Protein AF-A0A5N5WQZ4-F1 (afdb_monomer)

Structure (mmCIF, N/CA/C/O backbone):
data_AF-A0A5N5WQZ4-F1
#
_entry.id   AF-A0A5N5WQZ4-F1
#
loop_
_atom_site.group_PDB
_atom_site.id
_atom_site.type_symbol
_atom_site.label_atom_id
_atom_site.label_alt_id
_atom_site.label_comp_id
_atom_site.label_asym_id
_atom_site.label_entity_id
_atom_site.label_seq_id
_atom_site.pdbx_PDB_ins_code
_atom_site.Cartn_x
_atom_site.Cartn_y
_atom_site.Cartn_z
_atom_site.occupancy
_atom_site.B_iso_or_equiv
_atom_site.auth_seq_id
_atom_site.auth_comp_id
_atom_site.auth_asym_id
_atom_site.auth_atom_id
_atom_site.pdbx_PDB_model_num
ATOM 1 N N . MET A 1 1 ? -6.490 49.125 -24.756 1.00 34.66 1 MET A N 1
ATOM 2 C CA . MET A 1 1 ? -6.581 47.662 -24.951 1.00 34.66 1 MET A CA 1
ATOM 3 C C . MET A 1 1 ? -5.373 47.235 -25.763 1.00 34.66 1 MET A C 1
ATOM 5 O O . MET A 1 1 ? -5.289 47.593 -26.927 1.00 34.66 1 MET A O 1
ATOM 9 N N . VAL A 1 2 ? -4.387 46.604 -25.126 1.00 34.47 2 VAL A N 1
ATOM 10 C CA . VAL A 1 2 ? -3.122 46.224 -25.774 1.00 34.47 2 VAL A CA 1
ATOM 11 C C . VAL A 1 2 ? -3.276 44.799 -26.305 1.00 34.47 2 VAL A C 1
ATOM 13 O O . VAL A 1 2 ? -3.513 43.889 -25.516 1.00 34.47 2 VAL A O 1
ATOM 16 N N . ASN A 1 3 ? -3.173 44.615 -27.625 1.00 35.94 3 ASN A N 1
ATOM 17 C CA . ASN A 1 3 ? -3.039 43.295 -28.245 1.00 35.94 3 ASN A CA 1
ATOM 18 C C . ASN A 1 3 ? -1.685 42.711 -27.826 1.00 35.94 3 ASN A C 1
ATOM 20 O O . ASN A 1 3 ? -0.651 43.178 -28.299 1.00 35.94 3 ASN A O 1
ATOM 24 N N . ARG A 1 4 ? -1.688 41.727 -26.924 1.00 45.72 4 ARG A N 1
ATOM 25 C CA . ARG A 1 4 ? -0.522 40.874 -26.668 1.00 45.72 4 ARG A CA 1
ATOM 26 C C . ARG A 1 4 ? -0.585 39.668 -27.613 1.00 45.72 4 ARG A C 1
ATOM 28 O O . ARG A 1 4 ? -1.666 39.248 -28.028 1.00 45.72 4 ARG A O 1
ATOM 35 N N . GLU A 1 5 ? 0.576 39.270 -28.116 1.00 47.66 5 GLU A N 1
ATOM 36 C CA . GLU A 1 5 ? 0.710 38.381 -29.268 1.00 47.66 5 GLU A CA 1
ATOM 37 C C . GLU A 1 5 ? 0.462 36.909 -28.906 1.00 47.66 5 GLU A C 1
ATOM 39 O O . GLU A 1 5 ? 1.172 36.325 -28.088 1.00 47.66 5 GLU A O 1
ATOM 44 N N . ARG A 1 6 ? -0.496 36.286 -29.610 1.00 53.28 6 ARG A N 1
ATOM 45 C CA . ARG A 1 6 ? -0.831 34.857 -29.493 1.00 53.28 6 ARG A CA 1
ATOM 46 C C . ARG A 1 6 ? 0.400 33.973 -29.711 1.00 53.28 6 ARG A C 1
ATOM 48 O O . ARG A 1 6 ? 1.069 34.095 -30.737 1.00 53.28 6 ARG A O 1
ATOM 55 N N . SER A 1 7 ? 0.597 32.975 -28.848 1.00 61.34 7 SER A N 1
ATOM 56 C CA . SER A 1 7 ? 1.588 31.917 -29.089 1.00 61.34 7 SER A CA 1
ATOM 57 C C . SER A 1 7 ? 1.312 31.172 -30.412 1.00 61.34 7 SER A C 1
ATOM 59 O O . SER A 1 7 ? 0.155 30.922 -30.779 1.00 61.34 7 SER A O 1
ATOM 61 N N . GLY A 1 8 ? 2.373 30.805 -31.145 1.00 63.41 8 GLY A N 1
ATOM 62 C CA . GLY A 1 8 ? 2.278 30.227 -32.497 1.00 63.41 8 GLY A CA 1
ATOM 63 C C . GLY A 1 8 ? 1.373 28.990 -32.587 1.00 63.41 8 GLY A C 1
ATOM 64 O O . GLY A 1 8 ? 0.527 28.905 -33.476 1.00 63.41 8 GLY A O 1
ATOM 65 N N . GLY A 1 9 ? 1.451 28.090 -31.600 1.00 67.44 9 GLY A N 1
ATOM 66 C CA . GLY A 1 9 ? 0.620 26.882 -31.558 1.00 67.44 9 GLY A CA 1
ATOM 67 C C . GLY A 1 9 ? -0.853 27.136 -31.208 1.00 67.44 9 GLY A C 1
ATOM 68 O O . GLY A 1 9 ? -1.734 26.424 -31.693 1.00 67.44 9 GLY A O 1
ATOM 69 N N . CYS A 1 10 ? -1.165 28.146 -30.386 1.00 71.31 10 CYS A N 1
ATOM 70 C CA . CYS A 1 10 ? -2.549 28.546 -30.103 1.00 71.31 10 CYS A CA 1
ATOM 71 C C . CYS A 1 10 ? -3.159 29.265 -31.356 1.00 71.31 10 CYS A C 1
ATOM 73 O O . CYS A 1 10 ? -4.346 29.092 -31.656 1.00 71.31 10 CYS A O 1
ATOM 75 N N . LYS A 1 11 ? -2.341 29.973 -32.164 1.00 70.44 11 LYS A N 1
ATOM 76 C CA . LYS A 1 11 ? -2.733 30.628 -33.436 1.00 70.44 11 LYS A CA 1
ATOM 77 C C . LYS A 1 11 ? -3.075 29.637 -34.554 1.00 70.44 11 LYS A C 1
ATOM 79 O O . LYS A 1 11 ? -4.116 29.790 -35.190 1.00 70.44 11 LYS A O 1
ATOM 84 N N . GLU A 1 12 ? -2.241 28.624 -34.770 1.00 70.25 12 GLU A N 1
ATOM 85 C CA . GLU A 1 12 ? -2.439 27.612 -35.821 1.00 70.25 12 GLU A CA 1
ATOM 86 C C . GLU A 1 12 ? -3.719 26.793 -35.598 1.00 70.25 12 GLU A C 1
ATOM 88 O O . GLU A 1 12 ? -4.491 26.543 -36.521 1.00 70.25 12 GLU A O 1
ATOM 93 N N . ARG A 1 13 ? -4.018 26.489 -34.332 1.00 68.75 13 ARG A N 1
ATOM 94 C CA . ARG A 1 13 ? -5.210 25.732 -33.922 1.00 68.75 13 ARG A CA 1
ATOM 95 C C . ARG A 1 13 ? -6.471 26.588 -33.762 1.00 68.75 13 ARG A C 1
ATOM 97 O O . ARG A 1 13 ? -7.518 26.054 -33.413 1.00 68.75 13 ARG A O 1
ATOM 104 N N . ARG A 1 14 ? -6.386 27.907 -33.996 1.00 74.56 14 ARG A N 1
ATOM 105 C CA . ARG A 1 14 ? -7.488 28.883 -33.847 1.00 74.56 14 ARG A CA 1
ATOM 106 C C . ARG A 1 14 ? -8.212 28.805 -32.491 1.00 74.56 14 ARG A C 1
ATOM 108 O O . ARG A 1 14 ? -9.421 29.007 -32.417 1.00 74.56 14 ARG A O 1
ATOM 115 N N . VAL A 1 15 ? -7.477 28.539 -31.412 1.00 70.94 15 VAL A N 1
ATOM 116 C CA . VAL A 1 15 ? -8.016 28.471 -30.043 1.00 70.94 15 VAL A CA 1
ATOM 117 C C . VAL A 1 15 ? -7.630 29.710 -29.233 1.00 70.94 15 VAL A C 1
ATOM 119 O O . VAL A 1 15 ? -6.603 30.338 -29.490 1.00 70.94 15 VAL A O 1
ATOM 122 N N . ILE A 1 16 ? -8.462 30.071 -28.251 1.00 71.31 16 ILE A N 1
ATOM 123 C CA . ILE A 1 16 ? -8.190 31.184 -27.327 1.00 71.31 16 ILE A CA 1
ATOM 124 C C . ILE A 1 16 ? -6.938 30.852 -26.499 1.00 71.31 16 ILE A C 1
ATOM 126 O O . ILE A 1 16 ? -6.837 29.752 -25.952 1.00 71.31 16 ILE A O 1
ATOM 130 N N . CYS A 1 17 ? -5.995 31.796 -26.455 1.00 71.00 17 CYS A N 1
ATOM 131 C CA . CYS A 1 17 ? -4.722 31.702 -25.743 1.00 71.00 17 CYS A CA 1
ATOM 132 C C . CYS A 1 17 ? -4.855 32.394 -24.380 1.00 71.00 17 CYS A C 1
ATOM 134 O O . CYS A 1 17 ? -5.389 33.497 -24.307 1.00 71.00 17 CYS A O 1
ATOM 136 N N . ASP A 1 18 ? -4.380 31.743 -23.326 1.00 70.38 18 ASP A N 1
ATOM 137 C CA . ASP A 1 18 ? -4.468 32.154 -21.917 1.00 70.38 18 ASP A CA 1
ATOM 138 C C . ASP A 1 18 ? -3.201 32.875 -21.401 1.00 70.38 18 ASP A C 1
ATOM 140 O O . ASP A 1 18 ? -3.085 33.137 -20.212 1.00 70.38 18 ASP A O 1
ATOM 144 N N . GLU A 1 19 ? -2.281 33.223 -22.314 1.00 67.56 19 GLU A N 1
ATOM 145 C CA . GLU A 1 19 ? -1.067 34.054 -22.156 1.00 67.56 19 GLU A CA 1
ATOM 146 C C . GLU A 1 19 ? -0.618 34.378 -20.718 1.00 67.56 19 GLU A C 1
ATOM 148 O O 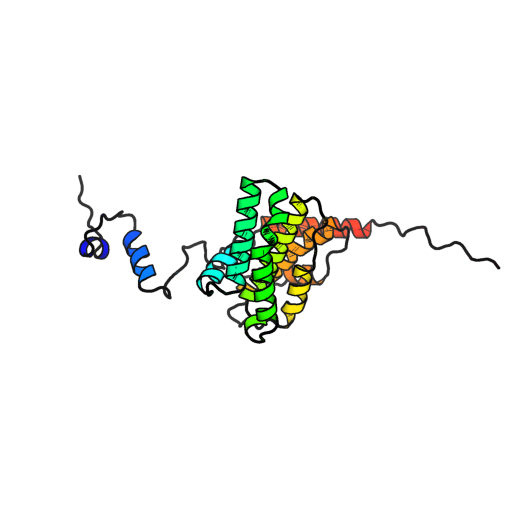. GLU A 1 19 ? -0.866 35.471 -20.202 1.00 67.56 19 GLU A O 1
ATOM 153 N N . ALA A 1 20 ? 0.155 33.471 -20.111 1.00 56.06 20 ALA A N 1
ATOM 154 C CA . ALA A 1 20 ? 0.855 33.765 -18.858 1.00 56.06 20 ALA A CA 1
ATOM 155 C C . ALA A 1 20 ? 2.354 33.403 -18.826 1.00 56.06 20 ALA A C 1
ATOM 157 O O . ALA A 1 20 ? 3.048 33.888 -17.935 1.00 56.06 20 ALA A O 1
ATOM 158 N N . ARG A 1 21 ? 2.901 32.606 -19.757 1.00 53.41 21 ARG A N 1
ATOM 159 C CA . ARG A 1 21 ? 4.307 32.127 -19.753 1.00 53.41 21 ARG A CA 1
ATOM 160 C C . ARG A 1 21 ? 4.775 31.774 -21.178 1.00 53.41 21 ARG A C 1
ATOM 162 O O . ARG A 1 21 ? 3.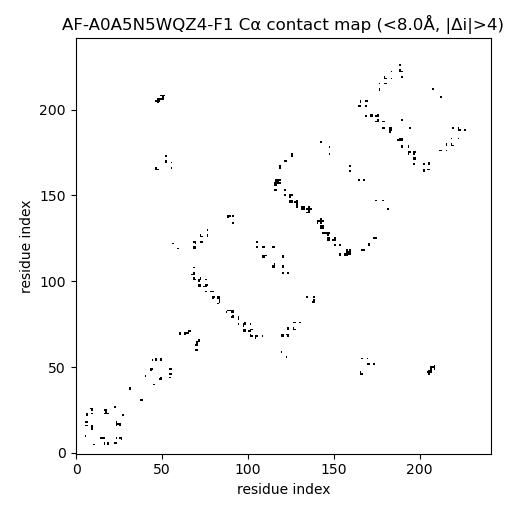927 31.755 -22.069 1.00 53.41 21 ARG A O 1
ATOM 169 N N . PRO A 1 22 ? 6.078 31.498 -21.431 1.00 58.84 22 PRO A N 1
ATOM 170 C CA . PRO A 1 22 ? 6.600 31.161 -22.769 1.00 58.84 22 PRO A CA 1
ATOM 171 C C . PRO A 1 22 ? 5.840 30.056 -23.533 1.00 58.84 22 PRO A C 1
ATOM 173 O O . PRO A 1 22 ? 5.968 29.99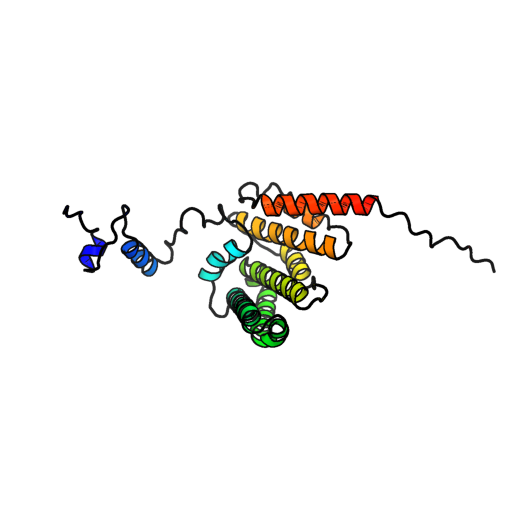5 -24.751 1.00 58.84 22 PRO A O 1
ATOM 176 N N . ASN A 1 23 ? 5.007 29.246 -22.863 1.00 61.19 23 ASN A N 1
ATOM 177 C CA . ASN A 1 23 ? 4.023 28.341 -23.467 1.00 61.19 23 ASN A CA 1
ATOM 178 C C . ASN A 1 23 ? 2.623 28.550 -22.830 1.00 61.19 23 ASN A C 1
ATOM 180 O O . ASN A 1 23 ? 2.540 28.705 -21.614 1.00 61.19 23 ASN A O 1
ATOM 184 N N . CYS A 1 24 ? 1.535 28.555 -23.632 1.00 75.62 24 CYS A N 1
ATOM 185 C CA . CYS A 1 24 ? 0.137 28.515 -23.136 1.00 75.62 24 CYS A CA 1
ATOM 186 C C . CYS A 1 24 ? -0.162 27.125 -22.528 1.00 75.62 24 CYS A C 1
ATOM 188 O O . CYS A 1 24 ? 0.259 26.124 -23.117 1.00 75.62 24 CYS A O 1
ATOM 190 N N . ASP A 1 25 ? -0.947 27.033 -21.443 1.00 68.00 25 ASP A N 1
ATOM 191 C CA . ASP A 1 25 ? -1.334 25.749 -20.805 1.00 68.00 25 ASP A CA 1
ATOM 192 C C . ASP A 1 25 ? -1.975 24.805 -21.838 1.00 68.00 25 ASP A C 1
ATOM 194 O O . ASP A 1 25 ? -1.760 23.592 -21.880 1.00 68.00 25 ASP A O 1
ATOM 198 N N . ARG A 1 26 ? -2.721 25.389 -22.779 1.00 70.00 26 ARG A N 1
ATOM 199 C CA . ARG A 1 26 ? -3.365 24.678 -23.890 1.00 70.00 26 ARG A CA 1
ATOM 200 C C . ARG A 1 26 ? -2.393 24.190 -24.978 1.00 70.00 26 ARG A C 1
ATOM 202 O O . ARG A 1 26 ? -2.732 23.293 -25.758 1.00 70.00 26 ARG A O 1
ATOM 209 N N . CYS A 1 27 ? -1.212 24.789 -25.111 1.00 71.75 27 CYS A N 1
ATOM 210 C CA . CYS A 1 27 ? -0.124 24.249 -25.936 1.00 71.75 27 CYS A CA 1
ATOM 211 C C . CYS A 1 27 ? 0.578 23.102 -25.213 1.00 71.75 27 CYS A C 1
ATOM 213 O O . CYS A 1 27 ? 0.802 22.066 -25.832 1.00 71.75 27 CYS A O 1
ATOM 215 N N . GLU A 1 28 ? 0.829 23.239 -23.916 1.00 66.88 28 GLU A N 1
ATOM 216 C CA . GLU A 1 28 ? 1.491 22.216 -23.103 1.00 66.88 28 GLU A CA 1
ATOM 217 C C . GLU A 1 28 ? 0.661 20.923 -23.011 1.00 66.88 28 GLU A C 1
ATOM 219 O O . GLU A 1 28 ? 1.156 19.827 -23.286 1.00 66.88 28 GLU A O 1
ATOM 224 N N . LEU A 1 29 ? -0.650 21.046 -22.780 1.00 65.50 29 LEU A N 1
ATOM 225 C CA . LEU A 1 29 ? -1.592 19.918 -22.767 1.00 65.50 29 LEU A CA 1
ATOM 226 C C . LEU A 1 29 ? -1.719 19.193 -24.115 1.00 65.50 29 LEU A C 1
ATOM 228 O O . LEU A 1 29 ? -2.083 18.021 -24.174 1.00 65.50 29 LEU A O 1
ATOM 232 N N . HIS A 1 30 ? -1.471 19.886 -25.223 1.00 68.44 30 HIS A N 1
ATOM 233 C CA . HIS A 1 30 ? -1.519 19.273 -26.549 1.00 68.44 30 HIS A CA 1
ATOM 234 C C . HIS A 1 30 ? -0.207 18.575 -26.894 1.00 68.44 30 HIS A C 1
ATOM 236 O O . HIS A 1 30 ? -0.221 17.493 -27.475 1.00 68.44 30 HIS A O 1
ATOM 242 N N . TRP A 1 31 ? 0.917 19.167 -26.495 1.00 57.62 31 TRP A N 1
ATOM 243 C CA . TRP A 1 31 ? 2.239 18.582 -26.684 1.00 57.62 31 TRP A CA 1
ATOM 244 C C . TRP A 1 31 ? 2.394 17.280 -25.882 1.00 57.62 31 TRP A C 1
ATOM 246 O O . TRP A 1 31 ? 2.838 16.270 -26.421 1.00 57.62 31 TRP A O 1
ATOM 256 N N . THR A 1 32 ? 1.889 17.256 -24.645 1.00 56.75 32 THR A N 1
ATOM 257 C CA . THR A 1 32 ? 1.845 16.058 -23.783 1.00 56.75 32 THR A CA 1
ATOM 258 C C . THR A 1 32 ? 0.962 14.929 -24.328 1.00 56.75 32 THR A C 1
ATOM 260 O O . THR A 1 32 ? 1.259 13.762 -24.088 1.00 56.75 32 THR A O 1
ATOM 263 N N . ARG A 1 33 ? -0.084 15.231 -25.115 1.00 58.72 33 ARG A N 1
ATOM 264 C CA . ARG A 1 33 ? -0.888 14.200 -25.805 1.00 58.72 33 ARG A CA 1
ATOM 265 C C . ARG A 1 33 ? -0.174 13.569 -26.997 1.00 58.72 33 ARG A C 1
ATOM 267 O O . ARG A 1 33 ? -0.422 12.405 -27.290 1.00 58.72 33 ARG A O 1
ATOM 274 N N . LEU A 1 34 ? 0.660 14.335 -27.698 1.00 51.81 34 LEU A N 1
ATOM 275 C CA . LEU A 1 34 ? 1.377 13.859 -28.884 1.00 51.81 34 LEU A CA 1
ATOM 276 C C . LEU A 1 34 ? 2.701 13.165 -28.530 1.00 51.81 34 LEU A C 1
ATOM 278 O O . LEU A 1 34 ? 3.146 12.300 -29.280 1.00 51.81 34 LEU A O 1
ATOM 282 N N . HIS A 1 35 ? 3.293 13.493 -27.378 1.00 46.16 35 HIS A N 1
ATOM 283 C CA . HIS A 1 35 ? 4.562 12.930 -26.913 1.00 46.16 35 HIS A CA 1
ATOM 284 C C . HIS A 1 35 ? 4.491 12.518 -25.426 1.00 46.16 35 HIS A C 1
ATOM 286 O O . HIS A 1 35 ? 4.999 13.228 -24.556 1.00 46.16 35 HIS A O 1
ATOM 292 N N . PRO A 1 36 ? 3.880 11.359 -25.104 1.00 47.09 36 PRO A N 1
ATOM 293 C CA . PRO A 1 36 ? 3.707 10.907 -23.718 1.00 47.09 36 PRO A CA 1
ATOM 294 C C . PRO A 1 36 ? 5.033 10.604 -22.999 1.00 47.09 36 PRO A C 1
ATOM 296 O O . PRO A 1 36 ? 5.117 10.732 -21.782 1.00 47.09 36 PRO A O 1
ATOM 299 N N . SER A 1 37 ? 6.098 10.278 -23.739 1.00 42.75 37 SER A N 1
ATOM 300 C CA . SER A 1 37 ? 7.451 10.054 -23.205 1.00 42.75 37 SER A CA 1
ATOM 301 C C . SER A 1 37 ? 8.194 11.338 -22.805 1.00 42.75 37 SER A C 1
ATOM 303 O O . SER A 1 37 ? 9.306 11.262 -22.295 1.00 42.75 37 SER A O 1
ATOM 305 N N . SER A 1 38 ? 7.611 12.513 -23.055 1.00 47.31 38 SER A N 1
ATOM 306 C CA . SER A 1 38 ? 8.189 13.827 -22.735 1.00 47.31 38 SER A CA 1
ATOM 307 C C . SER A 1 38 ? 7.519 14.499 -21.537 1.00 47.31 38 SER A C 1
ATOM 309 O O . SER A 1 38 ? 7.727 15.687 -21.297 1.00 47.31 38 SER A O 1
ATOM 311 N N . PHE A 1 39 ? 6.667 13.767 -20.817 1.00 44.16 39 PHE A N 1
ATOM 312 C CA . PHE A 1 39 ? 5.942 14.279 -19.665 1.00 44.16 39 PHE A CA 1
ATOM 313 C C . PHE A 1 39 ? 6.908 14.542 -18.503 1.00 44.16 39 PHE A C 1
ATOM 315 O O . PHE A 1 39 ? 7.227 13.652 -17.716 1.00 44.16 39 PHE A O 1
ATOM 322 N N . GLN A 1 40 ? 7.383 15.781 -18.399 1.00 46.22 40 GLN A N 1
ATOM 323 C CA . GLN A 1 40 ? 8.045 16.269 -17.199 1.00 46.22 40 GLN A CA 1
ATOM 324 C C . GLN A 1 40 ? 6.947 16.590 -16.178 1.00 46.22 40 GLN A C 1
ATOM 326 O O . GLN A 1 40 ? 6.089 17.437 -16.431 1.00 46.22 40 GLN A O 1
ATOM 331 N N . LEU A 1 41 ? 6.937 15.889 -15.041 1.00 46.84 41 LEU A N 1
ATOM 332 C CA . LEU A 1 41 ? 6.049 16.235 -13.930 1.00 46.84 41 LEU A CA 1
ATOM 333 C C . LEU A 1 41 ? 6.273 17.714 -13.558 1.00 46.84 41 LEU A C 1
ATOM 335 O O . LEU A 1 41 ? 7.421 18.168 -13.585 1.00 46.84 41 LEU A O 1
ATOM 339 N N . PRO A 1 42 ? 5.214 18.476 -13.219 1.00 42.53 42 PRO A N 1
ATOM 340 C CA . PRO A 1 42 ? 5.363 19.864 -12.800 1.00 42.53 42 PRO A CA 1
ATOM 341 C C . PRO A 1 42 ? 6.415 19.986 -11.683 1.00 42.53 42 PRO A C 1
ATOM 343 O O . PRO A 1 42 ? 6.464 19.098 -10.824 1.00 42.53 42 PRO A O 1
ATOM 346 N N . PRO A 1 43 ? 7.221 21.065 -11.642 1.00 41.44 43 PRO A N 1
ATOM 347 C CA . PRO A 1 43 ? 8.182 21.284 -10.563 1.00 41.44 43 PRO A CA 1
ATOM 348 C C . PRO A 1 43 ? 7.488 21.153 -9.197 1.00 41.44 43 PRO A C 1
ATOM 350 O O . PRO A 1 43 ? 6.479 21.820 -8.955 1.00 41.44 43 PRO A O 1
ATOM 353 N N . GLY A 1 44 ? 7.989 20.270 -8.327 1.00 41.41 44 GLY A N 1
ATOM 354 C CA . GLY A 1 44 ? 7.359 19.939 -7.040 1.00 41.41 44 GLY A CA 1
ATOM 355 C C . GLY A 1 44 ? 6.448 18.700 -7.038 1.00 41.41 44 GLY A C 1
ATOM 356 O O . GLY A 1 44 ? 5.773 18.451 -6.040 1.00 41.41 44 GLY A O 1
ATOM 357 N N . ARG A 1 45 ? 6.396 17.933 -8.136 1.00 44.88 45 ARG A N 1
ATOM 358 C CA . ARG A 1 45 ? 5.808 16.577 -8.199 1.00 44.88 45 ARG A CA 1
ATOM 359 C C . ARG A 1 45 ? 6.783 15.518 -8.723 1.00 44.88 45 ARG A C 1
ATOM 361 O O . ARG A 1 45 ? 6.355 14.431 -9.101 1.00 44.88 45 ARG A O 1
ATOM 368 N N . ASP A 1 46 ? 8.069 15.834 -8.783 1.00 50.62 46 ASP A N 1
ATOM 369 C CA . ASP A 1 46 ? 9.120 14.839 -8.976 1.00 50.62 46 ASP A CA 1
ATOM 370 C C . ASP A 1 46 ? 9.207 13.903 -7.754 1.00 50.62 46 ASP A C 1
ATOM 372 O O . ASP A 1 46 ? 8.716 14.202 -6.662 1.00 50.62 46 ASP A O 1
ATOM 376 N N . LEU A 1 47 ? 9.828 12.731 -7.936 1.00 47.75 47 LEU A N 1
ATOM 377 C CA . LEU A 1 47 ? 10.103 11.806 -6.824 1.00 47.75 47 LEU A CA 1
ATOM 378 C C . LEU A 1 47 ? 10.950 12.481 -5.726 1.00 47.75 47 LEU A C 1
ATOM 380 O O . LEU A 1 47 ? 10.839 12.117 -4.552 1.00 47.75 47 LEU A O 1
ATOM 384 N N . ASP A 1 48 ? 11.722 13.496 -6.126 1.00 44.62 48 ASP A N 1
ATOM 385 C CA . ASP A 1 48 ? 12.542 14.377 -5.296 1.00 44.62 48 ASP A CA 1
ATOM 386 C C . ASP A 1 48 ? 11.758 15.554 -4.679 1.00 44.62 48 ASP A C 1
ATOM 388 O O . ASP A 1 48 ? 12.350 16.444 -4.072 1.00 44.62 48 ASP A O 1
ATOM 392 N N . SER A 1 49 ? 10.422 15.554 -4.724 1.00 44.47 49 SER A N 1
ATOM 393 C CA . SER A 1 49 ? 9.572 16.451 -3.920 1.00 44.47 49 SER A CA 1
ATOM 394 C C . SER A 1 49 ? 8.404 15.717 -3.253 1.00 44.47 49 SER A C 1
ATOM 396 O O . SER A 1 49 ? 7.476 16.341 -2.733 1.00 44.47 49 SER A O 1
ATOM 398 N N . SER A 1 50 ? 8.456 14.378 -3.218 1.00 50.50 50 SER A N 1
ATOM 399 C CA . SER A 1 50 ? 7.333 13.587 -2.729 1.00 50.50 50 SER A CA 1
ATOM 400 C C . SER A 1 50 ? 7.068 13.837 -1.231 1.00 50.50 50 SER A C 1
ATOM 402 O O . SER A 1 50 ? 7.955 13.657 -0.393 1.00 50.50 50 SER A O 1
ATOM 404 N N . ARG A 1 51 ? 5.840 14.206 -0.862 1.00 53.03 51 ARG A N 1
ATOM 405 C CA . ARG A 1 51 ? 5.397 14.478 0.519 1.00 53.03 51 ARG A CA 1
ATOM 406 C C . ARG A 1 51 ? 4.806 13.252 1.222 1.00 53.03 51 ARG A C 1
ATOM 408 O O . ARG A 1 51 ? 4.353 13.368 2.364 1.00 53.03 51 ARG A O 1
ATOM 415 N N . GLY A 1 52 ? 4.816 12.076 0.588 1.00 58.44 52 GLY A N 1
ATOM 416 C CA . GLY A 1 52 ? 4.366 10.825 1.201 1.00 58.44 52 GLY A CA 1
ATOM 417 C C . GLY A 1 52 ? 4.130 9.672 0.220 1.00 58.44 52 GLY A C 1
ATOM 418 O O . GLY A 1 52 ? 4.270 9.810 -0.992 1.00 58.44 52 GLY A O 1
ATOM 419 N N . PHE A 1 53 ? 3.720 8.522 0.763 1.00 66.38 53 PHE A N 1
ATOM 420 C CA . PHE A 1 53 ? 3.508 7.258 0.040 1.00 66.38 53 PHE A CA 1
ATOM 421 C C . PHE A 1 53 ? 2.667 7.375 -1.240 1.00 66.38 53 PHE A C 1
ATOM 423 O O . PHE A 1 53 ? 3.035 6.823 -2.274 1.00 66.38 53 PHE A O 1
ATOM 430 N N . PHE A 1 54 ? 1.562 8.123 -1.189 1.00 69.88 54 PHE A N 1
ATOM 431 C CA . PHE A 1 54 ? 0.613 8.228 -2.301 1.00 69.88 54 PHE A CA 1
ATOM 432 C C . PHE A 1 54 ? 1.141 9.028 -3.492 1.00 69.88 54 PHE A C 1
ATOM 434 O O . PHE A 1 54 ? 0.649 8.856 -4.605 1.00 69.88 54 PHE A O 1
ATOM 441 N N . GLU A 1 55 ? 2.159 9.863 -3.296 1.00 68.19 55 GLU A N 1
ATOM 442 C CA . GLU A 1 55 ? 2.729 10.655 -4.387 1.00 68.19 55 GLU A CA 1
ATOM 443 C C . GLU A 1 55 ? 3.555 9.795 -5.349 1.00 68.19 55 GLU A C 1
ATOM 445 O O . GLU A 1 55 ? 3.644 10.115 -6.529 1.00 68.19 55 GLU A O 1
ATOM 450 N N . ASN A 1 56 ? 4.031 8.632 -4.888 1.00 68.19 56 ASN A N 1
ATOM 451 C CA . ASN A 1 56 ? 4.676 7.624 -5.729 1.00 68.19 56 ASN A CA 1
ATOM 452 C C . ASN A 1 56 ? 3.680 6.791 -6.555 1.00 68.19 56 ASN A C 1
ATOM 454 O O . ASN A 1 56 ? 4.081 6.136 -7.517 1.00 68.19 56 ASN A O 1
ATOM 458 N N . LEU A 1 57 ? 2.386 6.792 -6.206 1.00 77.62 57 LEU A N 1
ATOM 459 C CA . LEU A 1 57 ? 1.392 5.984 -6.917 1.00 77.62 57 LEU A CA 1
ATOM 460 C C . LEU A 1 57 ? 1.040 6.576 -8.274 1.00 77.62 57 LEU A C 1
ATOM 462 O O . LEU A 1 57 ? 0.940 5.831 -9.239 1.00 77.62 57 LEU A O 1
ATOM 466 N N . ALA A 1 58 ? 0.857 7.894 -8.359 1.00 77.56 58 ALA A N 1
ATOM 467 C CA . ALA A 1 58 ? 0.481 8.558 -9.604 1.00 77.56 58 ALA A CA 1
ATOM 468 C C . ALA A 1 58 ? 1.474 8.295 -10.756 1.00 77.56 58 ALA A C 1
ATOM 470 O O . ALA A 1 58 ? 1.027 7.805 -11.793 1.00 77.56 58 ALA A O 1
ATOM 471 N N . PRO A 1 59 ? 2.794 8.534 -10.608 1.00 74.12 59 PRO A N 1
ATOM 472 C CA . PRO A 1 59 ? 3.745 8.242 -11.678 1.00 74.12 59 PRO A CA 1
ATOM 473 C C . PRO A 1 59 ? 3.831 6.743 -11.978 1.00 74.12 59 PRO A C 1
ATOM 475 O O . PRO A 1 59 ? 3.893 6.365 -13.143 1.00 74.12 59 PRO A O 1
ATOM 478 N N . ALA A 1 60 ? 3.764 5.883 -10.954 1.00 79.50 60 ALA A N 1
ATOM 479 C CA . ALA A 1 60 ? 3.777 4.440 -11.160 1.00 79.50 60 ALA A CA 1
ATOM 480 C C . ALA A 1 60 ? 2.546 3.961 -11.942 1.00 79.50 60 ALA A C 1
ATOM 482 O O . ALA A 1 60 ? 2.689 3.119 -12.813 1.00 79.50 60 ALA A O 1
ATOM 483 N N . LEU A 1 61 ? 1.355 4.504 -11.672 1.00 83.75 61 LEU A N 1
ATOM 484 C CA . LEU A 1 61 ? 0.103 4.138 -12.342 1.00 83.75 61 LEU A CA 1
ATOM 485 C C . LEU A 1 61 ? 0.078 4.512 -13.826 1.00 83.75 61 LEU A C 1
ATOM 487 O O . LEU A 1 61 ? -0.530 3.781 -14.602 1.00 83.75 61 LEU A O 1
ATOM 491 N N . LEU A 1 62 ? 0.711 5.623 -14.215 1.00 83.06 62 LEU A N 1
ATOM 492 C CA . LEU A 1 62 ? 0.720 6.092 -15.608 1.00 83.06 62 LEU A CA 1
ATOM 493 C C . LEU A 1 62 ? 1.403 5.105 -16.564 1.00 83.06 62 LEU A C 1
ATOM 495 O O . LEU A 1 62 ? 1.037 5.047 -17.734 1.00 83.06 62 LEU A O 1
ATOM 499 N N . ASP A 1 63 ? 2.349 4.313 -16.060 1.00 82.12 63 ASP A N 1
ATOM 500 C CA . ASP A 1 63 ? 3.080 3.302 -16.833 1.00 82.12 63 ASP A CA 1
ATOM 501 C C . ASP A 1 63 ? 2.429 1.904 -16.765 1.00 82.12 63 ASP A C 1
ATOM 503 O O . ASP A 1 63 ? 2.938 0.927 -17.313 1.00 82.12 63 ASP A O 1
ATOM 507 N N . GLN A 1 64 ? 1.297 1.761 -16.068 1.00 87.31 64 GLN A N 1
ATOM 508 C CA . GLN A 1 64 ? 0.655 0.462 -15.872 1.00 87.31 64 GLN A CA 1
ATOM 509 C C . GLN A 1 64 ? -0.522 0.224 -16.811 1.00 87.31 64 GLN A C 1
ATOM 511 O O . GLN A 1 64 ? -1.344 1.094 -17.095 1.00 87.31 64 GLN A O 1
ATOM 516 N N . ARG A 1 65 ? -0.659 -1.038 -17.223 1.00 89.44 65 ARG A N 1
ATOM 517 C CA . ARG A 1 65 ? -1.848 -1.528 -17.926 1.00 89.44 65 ARG A CA 1
ATOM 518 C C . ARG A 1 65 ? -3.064 -1.523 -17.001 1.00 89.44 65 ARG A C 1
ATOM 520 O O . ARG A 1 65 ? -2.940 -1.776 -15.804 1.00 89.44 65 ARG A O 1
ATOM 527 N N . HIS A 1 66 ? -4.253 -1.359 -17.579 1.00 88.12 66 HIS A N 1
ATOM 528 C CA . HIS A 1 66 ? -5.518 -1.355 -16.834 1.00 88.12 66 HIS A CA 1
ATOM 529 C C . HIS A 1 66 ? -5.794 -2.645 -16.042 1.00 88.12 66 HIS A C 1
ATOM 531 O O . HIS A 1 66 ? -6.458 -2.604 -15.011 1.00 88.12 66 HIS A O 1
ATOM 537 N N . ASP A 1 67 ? -5.274 -3.782 -16.508 1.00 89.88 67 ASP A N 1
ATOM 538 C CA . ASP A 1 67 ? -5.388 -5.104 -15.880 1.00 89.88 67 ASP A CA 1
ATOM 539 C C . ASP A 1 67 ? -4.220 -5.433 -14.929 1.00 89.88 67 ASP A C 1
ATOM 541 O O . ASP A 1 67 ? -4.091 -6.565 -14.445 1.00 89.88 67 ASP A O 1
ATOM 545 N N . SER A 1 68 ? -3.345 -4.461 -14.660 1.00 92.56 68 SER A N 1
ATOM 546 C CA . SER A 1 68 ? -2.236 -4.624 -13.724 1.00 92.56 68 SER A CA 1
ATOM 547 C C . SER A 1 68 ? -2.734 -4.750 -12.282 1.00 92.56 68 SER A C 1
ATOM 549 O O . SER A 1 68 ? -3.794 -4.245 -11.905 1.00 92.56 68 SER A O 1
ATOM 551 N N . ALA A 1 69 ? -1.926 -5.390 -11.432 1.00 94.38 69 ALA A N 1
ATOM 552 C CA . ALA A 1 69 ? -2.218 -5.468 -10.002 1.00 94.38 69 ALA A CA 1
ATOM 553 C C . ALA A 1 69 ? -2.344 -4.069 -9.367 1.00 94.38 69 ALA A C 1
ATOM 555 O O . ALA A 1 69 ? -3.209 -3.863 -8.515 1.00 94.38 69 ALA A O 1
ATOM 556 N N . LEU A 1 70 ? -1.506 -3.114 -9.799 1.00 93.00 70 LEU A N 1
ATOM 557 C CA . LEU A 1 70 ? -1.473 -1.754 -9.255 1.00 93.00 70 LEU A CA 1
ATOM 558 C C . LEU A 1 70 ? -2.731 -0.967 -9.607 1.00 93.00 70 LEU A C 1
ATOM 560 O O . LEU A 1 70 ? -3.330 -0.353 -8.727 1.00 93.00 70 LEU A O 1
ATOM 564 N N . THR A 1 71 ? -3.176 -1.027 -10.860 1.00 94.19 71 THR A N 1
ATOM 565 C CA . THR A 1 71 ? -4.416 -0.359 -11.261 1.00 94.19 71 THR A CA 1
ATOM 566 C C . THR A 1 71 ? -5.611 -0.943 -10.513 1.00 94.19 71 THR A C 1
ATOM 568 O O . THR A 1 71 ? -6.379 -0.193 -9.916 1.00 94.19 71 THR A O 1
ATOM 571 N N . LEU A 1 72 ? -5.725 -2.275 -10.456 1.00 95.25 72 LEU A N 1
ATOM 572 C CA . LEU A 1 72 ? -6.849 -2.941 -9.793 1.00 95.25 72 LEU A CA 1
ATOM 573 C C . LEU A 1 72 ? -6.928 -2.622 -8.296 1.00 95.25 72 LEU A C 1
ATOM 575 O O . LEU A 1 72 ? -8.021 -2.374 -7.787 1.00 95.25 72 LEU A O 1
ATOM 579 N N . VAL A 1 73 ? -5.797 -2.616 -7.578 1.00 94.19 73 VAL A N 1
ATOM 580 C CA . VAL A 1 73 ? -5.819 -2.316 -6.139 1.00 94.19 73 VAL A CA 1
ATOM 581 C C . VAL A 1 73 ? -6.160 -0.854 -5.876 1.00 94.19 73 VAL A C 1
ATOM 583 O O . VAL A 1 73 ? -6.937 -0.575 -4.969 1.00 94.19 73 VAL A O 1
ATOM 586 N N . VAL A 1 74 ? -5.631 0.078 -6.674 1.00 93.00 74 VAL A N 1
ATOM 587 C CA . VAL A 1 74 ? -5.923 1.503 -6.498 1.00 93.00 74 VAL A CA 1
ATOM 588 C C . VAL A 1 74 ? -7.400 1.763 -6.768 1.00 93.00 74 VAL A C 1
ATOM 590 O O . VAL A 1 74 ? -8.047 2.386 -5.933 1.00 93.00 74 VAL A O 1
ATOM 593 N N . SER A 1 75 ? -7.963 1.202 -7.843 1.00 92.44 75 SER A N 1
ATOM 594 C CA . SER A 1 75 ? -9.403 1.279 -8.117 1.00 92.44 75 SER A CA 1
ATOM 595 C C . SER A 1 75 ? -10.236 0.707 -6.969 1.00 92.44 75 SER A C 1
ATOM 597 O O . SER A 1 75 ? -11.128 1.388 -6.473 1.00 92.44 75 SER A O 1
ATOM 599 N N . ALA A 1 76 ? -9.909 -0.493 -6.477 1.00 92.06 76 ALA A N 1
ATOM 600 C CA . ALA A 1 76 ? -10.648 -1.128 -5.385 1.00 92.06 76 ALA A CA 1
ATOM 601 C C . ALA A 1 76 ? -10.598 -0.322 -4.074 1.00 92.06 76 ALA A C 1
ATOM 603 O O . ALA A 1 76 ? -11.591 -0.230 -3.345 1.00 92.06 76 ALA A O 1
ATOM 604 N N . VAL A 1 77 ? -9.446 0.274 -3.759 1.00 90.38 77 VAL A N 1
ATOM 605 C CA . VAL A 1 77 ? -9.299 1.129 -2.578 1.00 90.38 77 VAL A CA 1
ATOM 606 C C . VAL A 1 77 ? -10.053 2.441 -2.772 1.00 90.38 77 VAL A C 1
ATOM 608 O O . VAL A 1 77 ? -10.796 2.831 -1.878 1.00 90.38 77 VAL A O 1
ATOM 611 N N . SER A 1 78 ? -9.952 3.092 -3.930 1.00 89.94 78 SER A N 1
ATOM 612 C CA . SER A 1 78 ? -10.727 4.302 -4.236 1.00 89.94 78 SER A CA 1
ATOM 613 C C . SER A 1 78 ? -12.236 4.062 -4.153 1.00 89.94 78 SER A C 1
ATOM 615 O O . SER A 1 78 ? -12.946 4.866 -3.553 1.00 89.94 78 SER A O 1
ATOM 617 N N . GLU A 1 79 ? -12.719 2.933 -4.674 1.00 89.12 79 GLU A N 1
ATOM 618 C CA . GLU A 1 79 ? -14.107 2.485 -4.523 1.00 89.12 79 GLU A CA 1
ATOM 619 C C . GLU A 1 79 ? -14.492 2.334 -3.044 1.00 89.12 79 GLU A C 1
ATOM 621 O O . GLU A 1 79 ? -15.543 2.833 -2.639 1.00 89.12 79 GLU A O 1
ATOM 626 N N . SER A 1 80 ? -13.612 1.727 -2.235 1.00 87.19 80 SER A N 1
ATOM 627 C CA . SER A 1 80 ? -13.773 1.592 -0.776 1.00 87.19 80 SER A CA 1
ATOM 628 C C . SER A 1 80 ? -13.943 2.935 -0.080 1.00 87.19 80 SER A C 1
ATOM 630 O O . SER A 1 80 ? -14.850 3.113 0.730 1.00 87.19 80 SER A O 1
ATOM 632 N N . PHE A 1 81 ? -13.094 3.907 -0.404 1.00 86.62 81 PHE A N 1
ATOM 633 C CA . PHE A 1 81 ? -13.196 5.251 0.159 1.00 86.62 81 PHE A CA 1
ATOM 634 C C . PHE A 1 81 ? -14.474 5.968 -0.251 1.00 86.62 81 PHE A C 1
ATOM 636 O O . PHE A 1 81 ? -15.105 6.613 0.585 1.00 86.62 81 PHE A O 1
ATOM 643 N N . LEU A 1 82 ? -14.859 5.852 -1.522 1.00 87.94 82 LEU A N 1
ATOM 644 C CA . LEU A 1 82 ? -16.080 6.468 -2.016 1.00 87.94 82 LEU A CA 1
ATOM 645 C C . LEU A 1 82 ? -17.307 5.901 -1.295 1.00 87.94 82 LEU A C 1
ATOM 647 O O . LEU A 1 82 ? -18.153 6.667 -0.838 1.00 87.94 82 LEU A O 1
ATOM 651 N N . ALA A 1 83 ? -17.375 4.581 -1.122 1.00 86.12 83 ALA A N 1
ATOM 652 C CA . ALA A 1 83 ? -18.475 3.960 -0.397 1.00 86.12 83 ALA A CA 1
ATOM 653 C C . ALA A 1 83 ? -18.432 4.273 1.102 1.00 86.12 83 ALA A C 1
ATOM 655 O O . ALA A 1 83 ? -19.479 4.444 1.719 1.00 86.12 83 ALA A O 1
ATOM 656 N N . LEU A 1 84 ? -17.252 4.385 1.721 1.00 84.62 84 LEU A N 1
ATOM 657 C CA . LEU A 1 84 ? -17.147 4.845 3.111 1.00 84.62 84 LEU A CA 1
ATOM 658 C C . LEU A 1 84 ? -17.725 6.253 3.264 1.00 84.62 84 LEU A C 1
ATOM 660 O O . LEU A 1 84 ? -18.430 6.519 4.234 1.00 84.62 84 LEU A O 1
ATOM 664 N N . TRP A 1 85 ? -17.431 7.140 2.314 1.00 84.75 85 TRP A N 1
ATOM 665 C CA . TRP A 1 85 ? -17.948 8.503 2.318 1.00 84.75 85 TRP A CA 1
ATOM 666 C C . TRP A 1 85 ? -19.471 8.551 2.142 1.00 84.75 85 TRP A C 1
ATOM 668 O O . TRP A 1 85 ? -20.138 9.341 2.803 1.00 84.75 85 TRP A O 1
ATOM 678 N N . GLN A 1 86 ? -20.027 7.710 1.266 1.00 87.81 86 GLN A N 1
ATOM 679 C CA . GLN A 1 86 ? -21.458 7.714 0.940 1.00 87.81 86 GLN A CA 1
ATOM 680 C C . GLN A 1 86 ? -22.323 6.944 1.949 1.00 87.81 86 GLN A C 1
ATOM 682 O O . GLN A 1 86 ? -23.413 7.389 2.294 1.00 87.81 86 GLN A O 1
ATOM 687 N N . GLU A 1 87 ? -21.849 5.792 2.422 1.00 85.56 87 GLU A N 1
ATOM 688 C CA . GLU A 1 87 ? -22.646 4.803 3.166 1.00 85.56 87 GLU A CA 1
ATOM 689 C C . GLU A 1 87 ? -22.127 4.566 4.599 1.00 85.56 87 GLU A C 1
ATOM 691 O O . GLU A 1 87 ? -22.740 3.843 5.390 1.00 85.56 87 GLU A O 1
ATOM 696 N N . GLY A 1 88 ? -20.993 5.171 4.964 1.00 81.31 88 GLY A N 1
ATOM 697 C CA . GLY A 1 88 ? -20.375 5.038 6.282 1.00 81.31 88 GLY A CA 1
ATOM 698 C C . GLY A 1 88 ? -19.605 3.727 6.483 1.00 81.31 88 GLY A C 1
ATOM 699 O O . GLY A 1 88 ? -19.422 2.922 5.578 1.00 81.31 88 GLY A O 1
ATOM 700 N N . ALA A 1 89 ? -19.127 3.484 7.707 1.00 77.00 89 ALA A N 1
ATOM 701 C CA . ALA A 1 89 ? -18.149 2.425 8.010 1.00 77.00 89 ALA A CA 1
ATOM 702 C C . ALA A 1 89 ? -18.577 0.983 7.660 1.00 77.00 89 ALA A C 1
ATOM 704 O O . ALA A 1 89 ? -17.727 0.096 7.574 1.00 77.00 89 ALA A O 1
ATOM 705 N N . ARG A 1 90 ? -19.876 0.725 7.459 1.00 72.75 90 ARG A N 1
ATOM 706 C CA . ARG A 1 90 ? -20.392 -0.607 7.103 1.00 72.75 90 ARG A CA 1
ATOM 707 C C . ARG A 1 90 ? -20.049 -1.007 5.664 1.00 72.75 90 ARG A C 1
ATOM 709 O O . ARG A 1 90 ? -19.866 -2.194 5.404 1.00 72.75 90 ARG A O 1
ATOM 716 N N . SER A 1 91 ? -19.893 -0.047 4.753 1.00 74.25 91 SER A N 1
ATOM 717 C CA . SER A 1 91 ? -19.601 -0.317 3.337 1.00 74.25 91 SER A CA 1
ATOM 718 C C . SER A 1 91 ? -18.201 -0.890 3.106 1.00 74.25 91 SER A C 1
ATOM 720 O O . SER A 1 91 ? -18.005 -1.716 2.213 1.00 74.25 91 SER A O 1
ATOM 722 N N . MET A 1 92 ? -17.253 -0.586 4.001 1.00 69.56 92 MET A N 1
ATOM 723 C CA . MET A 1 92 ? -15.899 -1.157 4.002 1.00 69.56 92 MET A CA 1
ATOM 724 C C . MET A 1 92 ? -15.883 -2.691 4.095 1.00 69.56 92 MET A C 1
ATOM 726 O O . MET A 1 92 ? -14.912 -3.327 3.690 1.00 69.56 92 MET A O 1
ATOM 730 N N . GLN A 1 93 ? -16.949 -3.317 4.608 1.00 65.56 93 GLN A N 1
ATOM 731 C CA . GLN A 1 93 ? -17.071 -4.778 4.646 1.00 65.56 93 GLN A CA 1
ATOM 732 C C . GLN A 1 93 ? -17.662 -5.377 3.361 1.00 65.56 93 GLN A C 1
ATOM 734 O O . GLN A 1 93 ? -17.452 -6.568 3.112 1.00 65.56 93 GLN A O 1
ATOM 739 N N . VAL A 1 94 ? -18.386 -4.579 2.569 1.00 60.12 94 VAL A N 1
ATOM 740 C CA . VAL A 1 94 ? -19.205 -5.015 1.424 1.00 60.12 94 VAL A CA 1
ATOM 741 C C . VAL A 1 94 ? -18.401 -5.031 0.118 1.00 60.12 94 VAL A C 1
ATOM 743 O O . VAL A 1 94 ? -18.603 -5.909 -0.720 1.00 60.12 94 VAL A O 1
ATOM 746 N N . GLN A 1 95 ? -17.403 -4.158 -0.036 1.00 64.31 95 GLN A N 1
ATOM 747 C CA . GLN A 1 95 ? -16.632 -3.983 -1.283 1.00 64.31 95 GLN A CA 1
ATOM 748 C C . GLN A 1 95 ? -15.536 -5.031 -1.549 1.00 64.31 95 GLN A C 1
ATOM 750 O O . GLN A 1 95 ? -14.504 -4.778 -2.170 1.00 64.31 95 GLN A O 1
ATOM 755 N N . ARG A 1 96 ? -15.781 -6.276 -1.134 1.00 71.38 96 ARG A N 1
ATOM 756 C CA . ARG A 1 96 ? -14.814 -7.380 -1.234 1.00 71.38 96 ARG A CA 1
ATOM 757 C C . ARG A 1 96 ? -14.490 -7.779 -2.670 1.00 71.38 96 ARG A C 1
ATOM 759 O O . ARG A 1 96 ? -13.430 -8.345 -2.899 1.00 71.38 96 ARG A O 1
ATOM 766 N N . ARG A 1 97 ? -15.375 -7.531 -3.641 1.00 83.06 97 ARG A N 1
ATOM 767 C CA . ARG A 1 97 ? -15.226 -8.079 -5.000 1.00 83.06 97 ARG A CA 1
ATOM 768 C C . ARG A 1 97 ? -14.025 -7.488 -5.743 1.00 83.06 97 ARG A C 1
ATOM 770 O O . ARG A 1 97 ? -13.157 -8.255 -6.156 1.00 83.06 97 ARG A O 1
ATOM 777 N N . SER A 1 98 ? -13.944 -6.163 -5.853 1.00 86.56 98 SER A N 1
ATOM 778 C CA . SER A 1 98 ? -12.832 -5.470 -6.521 1.00 86.56 98 SER A CA 1
ATOM 779 C C . SER A 1 98 ? -11.507 -5.729 -5.799 1.00 86.56 98 SER A C 1
ATOM 781 O O . SER A 1 98 ? -10.492 -6.033 -6.424 1.00 86.56 98 SER A O 1
ATOM 783 N N . PHE A 1 99 ? -11.529 -5.728 -4.461 1.00 87.25 99 PHE A N 1
ATOM 784 C CA . PHE A 1 99 ? -10.343 -6.023 -3.656 1.00 87.25 99 PHE A CA 1
ATOM 785 C C . PHE A 1 99 ? -9.863 -7.475 -3.828 1.00 87.25 99 PHE A C 1
ATOM 787 O O . PHE A 1 99 ? -8.667 -7.728 -3.968 1.00 87.25 99 PHE A O 1
ATOM 794 N N . ASN A 1 100 ? -10.783 -8.443 -3.897 1.00 90.00 100 ASN A N 1
ATOM 795 C CA . ASN A 1 100 ? -10.454 -9.844 -4.169 1.00 90.00 100 ASN A CA 1
ATOM 796 C C . ASN A 1 100 ? -9.860 -10.030 -5.569 1.00 90.00 100 ASN A C 1
ATOM 798 O O . ASN A 1 100 ? -8.932 -10.821 -5.733 1.00 90.00 100 ASN A O 1
ATOM 802 N N . GL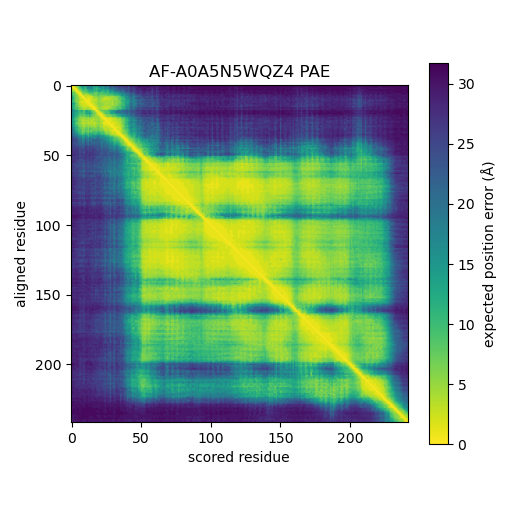N A 1 101 ? -10.354 -9.298 -6.568 1.00 92.06 101 GLN A N 1
ATOM 803 C CA . GLN A 1 101 ? -9.780 -9.314 -7.913 1.00 92.06 101 GLN A CA 1
ATOM 804 C C . GLN A 1 101 ? -8.344 -8.768 -7.910 1.00 92.06 101 GLN A C 1
ATOM 806 O O . GLN A 1 101 ? -7.445 -9.395 -8.476 1.00 92.06 101 GLN A O 1
ATOM 811 N N . ALA A 1 102 ? -8.098 -7.657 -7.208 1.00 93.94 102 ALA A N 1
ATOM 812 C CA . ALA A 1 102 ? -6.750 -7.124 -7.021 1.00 93.94 102 ALA A CA 1
ATOM 813 C C . ALA A 1 102 ? -5.829 -8.134 -6.309 1.00 93.94 102 ALA A C 1
ATOM 815 O O . ALA A 1 102 ? -4.697 -8.355 -6.739 1.00 93.94 102 ALA A O 1
ATOM 816 N N . MET A 1 103 ? -6.331 -8.816 -5.273 1.00 92.25 103 MET A N 1
ATOM 817 C CA . MET A 1 103 ? -5.609 -9.877 -4.561 1.00 92.25 103 MET A CA 1
ATOM 818 C C . MET A 1 103 ? -5.239 -11.049 -5.478 1.00 92.25 103 MET A C 1
ATOM 820 O O . MET A 1 103 ? -4.122 -11.561 -5.419 1.00 92.25 103 MET A O 1
ATOM 824 N N . GLN A 1 104 ? -6.157 -11.482 -6.344 1.00 94.94 104 GLN A N 1
ATOM 825 C CA . GLN A 1 104 ? -5.895 -12.547 -7.314 1.00 94.94 104 GLN A CA 1
ATOM 826 C C . GLN A 1 104 ? -4.805 -12.137 -8.307 1.00 94.94 104 GLN A C 1
ATOM 828 O O . GLN A 1 104 ? -3.850 -12.889 -8.503 1.00 94.94 104 GLN A O 1
ATOM 833 N N . ARG A 1 105 ? -4.886 -10.926 -8.872 1.00 95.69 105 ARG A N 1
ATOM 834 C CA . ARG A 1 105 ? -3.865 -10.429 -9.804 1.00 95.69 105 ARG A CA 1
ATOM 835 C C . ARG A 1 105 ? -2.503 -10.247 -9.133 1.00 95.69 105 ARG A C 1
ATOM 837 O O . ARG A 1 105 ? -1.485 -10.538 -9.767 1.00 95.69 105 ARG A O 1
ATOM 844 N N . LEU A 1 106 ? -2.478 -9.820 -7.867 1.00 94.88 106 LEU A N 1
ATOM 845 C CA . LEU A 1 106 ? -1.259 -9.756 -7.061 1.00 94.88 106 LEU A CA 1
ATOM 846 C C . LEU A 1 106 ? -0.645 -11.145 -6.873 1.00 94.88 106 LEU A C 1
ATOM 848 O O . LEU A 1 106 ? 0.560 -11.294 -7.041 1.00 94.88 106 LEU A O 1
ATOM 852 N N . ARG A 1 107 ? -1.442 -12.176 -6.569 1.00 94.75 107 ARG A N 1
ATOM 853 C CA . ARG A 1 107 ? -0.927 -13.554 -6.462 1.00 94.75 107 ARG A CA 1
ATOM 854 C C . ARG A 1 107 ? -0.249 -13.987 -7.759 1.00 94.75 107 ARG A C 1
ATOM 856 O O . ARG A 1 107 ? 0.863 -14.502 -7.711 1.00 94.75 107 ARG A O 1
ATOM 863 N N . THR A 1 108 ? -0.862 -13.707 -8.908 1.00 96.06 108 THR A N 1
ATOM 864 C CA . THR A 1 108 ? -0.242 -13.965 -10.217 1.00 96.06 108 THR A CA 1
ATOM 865 C C . THR A 1 108 ? 1.066 -13.187 -10.395 1.00 96.06 108 THR A C 1
ATOM 867 O O . THR A 1 108 ? 2.058 -13.764 -10.836 1.00 96.06 108 THR A O 1
ATOM 870 N N . ALA A 1 109 ? 1.104 -11.911 -9.993 1.00 93.38 109 ALA A N 1
ATOM 871 C CA . ALA A 1 109 ? 2.301 -11.069 -10.077 1.00 93.38 109 ALA A CA 1
ATOM 872 C C . ALA A 1 109 ? 3.447 -11.591 -9.199 1.00 93.38 109 ALA A C 1
ATOM 874 O O . ALA A 1 109 ? 4.589 -11.671 -9.640 1.00 93.38 109 ALA A O 1
ATOM 875 N N . VAL A 1 110 ? 3.146 -12.008 -7.967 1.00 92.75 110 VAL A N 1
ATOM 876 C CA . VAL A 1 110 ? 4.133 -12.575 -7.039 1.00 92.75 110 VAL A CA 1
ATOM 877 C C . VAL A 1 110 ? 4.654 -13.921 -7.542 1.00 92.75 110 VAL A C 1
ATOM 879 O O . VAL A 1 110 ? 5.822 -14.241 -7.337 1.00 92.75 110 VAL A O 1
ATOM 882 N N . LEU A 1 111 ? 3.846 -14.723 -8.233 1.00 93.44 111 LEU A N 1
ATOM 883 C CA . LEU A 1 111 ? 4.321 -15.983 -8.812 1.00 93.44 111 LEU A CA 1
ATOM 884 C C . LEU A 1 111 ? 5.230 -15.764 -10.032 1.00 93.44 111 LEU A C 1
ATOM 886 O O . LEU A 1 111 ? 6.160 -16.544 -10.230 1.00 93.44 111 LEU A O 1
ATOM 890 N N . ASN A 1 112 ? 5.034 -14.684 -10.790 1.00 92.62 112 ASN A N 1
ATOM 891 C CA . ASN A 1 112 ? 5.866 -14.330 -11.937 1.00 92.62 112 ASN A CA 1
ATOM 892 C C . ASN A 1 112 ? 7.228 -13.737 -11.490 1.00 92.62 112 ASN A C 1
ATOM 894 O O . ASN A 1 112 ? 7.250 -12.686 -10.849 1.00 92.62 112 ASN A O 1
ATOM 898 N N . PRO A 1 113 ? 8.384 -14.340 -11.842 1.00 88.56 113 PRO A N 1
ATOM 899 C CA . PRO A 1 113 ? 9.702 -13.867 -11.398 1.00 88.56 113 PRO A CA 1
ATOM 900 C C . PRO A 1 113 ? 10.056 -12.428 -11.799 1.00 88.56 113 PRO A C 1
ATOM 902 O O . PRO A 1 113 ? 10.824 -11.773 -11.092 1.00 88.56 113 PRO A O 1
ATOM 905 N N . THR A 1 114 ? 9.521 -11.944 -12.920 1.00 87.38 114 THR A N 1
ATOM 906 C CA . THR A 1 114 ? 9.765 -10.588 -13.425 1.00 87.38 114 THR A CA 1
ATOM 907 C C . THR A 1 114 ? 8.884 -9.580 -12.695 1.00 87.38 114 THR A C 1
ATOM 909 O O . THR A 1 114 ? 9.386 -8.590 -12.167 1.00 87.38 114 THR A O 1
ATOM 912 N N . GLU A 1 115 ? 7.581 -9.855 -12.591 1.00 89.06 115 GLU A N 1
ATOM 913 C CA . GLU A 1 115 ? 6.644 -8.953 -11.908 1.00 89.06 115 GLU A CA 1
ATOM 914 C C . GLU A 1 115 ? 6.883 -8.907 -10.394 1.00 89.06 115 GLU A C 1
ATOM 916 O O . GLU A 1 115 ? 6.783 -7.832 -9.799 1.00 89.06 115 GLU A O 1
ATOM 921 N N . ARG A 1 116 ? 7.266 -10.031 -9.767 1.00 89.31 116 ARG A N 1
ATOM 922 C CA . ARG A 1 116 ? 7.563 -10.129 -8.325 1.00 89.31 116 ARG A CA 1
ATOM 923 C C . ARG A 1 116 ? 8.555 -9.071 -7.857 1.00 89.31 116 ARG A C 1
ATOM 925 O O . ARG A 1 116 ? 8.453 -8.586 -6.737 1.00 89.31 116 ARG A O 1
ATOM 932 N N . ARG A 1 117 ? 9.535 -8.752 -8.701 1.00 83.62 117 ARG A N 1
ATOM 933 C CA . ARG A 1 117 ? 10.630 -7.833 -8.372 1.00 83.62 117 ARG A CA 1
ATOM 934 C C . ARG A 1 117 ? 10.334 -6.385 -8.748 1.00 83.62 117 ARG A C 1
ATOM 936 O O . ARG A 1 117 ? 11.172 -5.532 -8.480 1.00 83.62 117 ARG A O 1
ATOM 943 N N . SER A 1 118 ? 9.192 -6.120 -9.382 1.00 83.00 118 SER A N 1
ATOM 944 C CA . SER A 1 118 ? 8.850 -4.786 -9.867 1.00 83.00 118 SER A CA 1
ATOM 945 C C . SER A 1 118 ? 8.427 -3.858 -8.721 1.00 83.00 118 SER A C 1
ATOM 947 O O . SER A 1 118 ? 7.702 -4.299 -7.823 1.00 83.00 118 SER A O 1
ATOM 949 N N . PRO A 1 119 ? 8.788 -2.563 -8.768 1.00 79.06 119 PRO A N 1
ATOM 950 C CA . PRO A 1 119 ? 8.299 -1.568 -7.813 1.00 79.06 119 PRO A CA 1
ATOM 951 C C . PRO A 1 119 ? 6.767 -1.514 -7.727 1.00 79.06 119 PRO A C 1
ATOM 953 O O . PRO A 1 119 ? 6.212 -1.324 -6.646 1.00 79.06 119 PRO A O 1
ATOM 956 N N . ALA A 1 120 ? 6.071 -1.757 -8.844 1.00 85.75 120 ALA A N 1
ATOM 957 C CA . ALA A 1 120 ? 4.613 -1.815 -8.895 1.00 85.75 120 ALA A CA 1
ATOM 958 C C . ALA A 1 120 ? 4.039 -2.887 -7.954 1.00 85.75 120 ALA A C 1
ATOM 960 O O . ALA A 1 120 ? 3.082 -2.616 -7.232 1.00 85.75 120 ALA A O 1
ATOM 961 N N . THR A 1 121 ? 4.648 -4.076 -7.894 1.00 89.31 121 THR A N 1
ATOM 962 C CA . THR A 1 121 ? 4.220 -5.143 -6.974 1.00 89.31 121 THR A CA 1
ATOM 963 C C . THR A 1 121 ? 4.380 -4.729 -5.514 1.00 89.31 121 THR A C 1
ATOM 965 O O . THR A 1 121 ? 3.489 -4.994 -4.709 1.00 89.31 121 THR A O 1
ATOM 968 N N . PHE A 1 122 ? 5.458 -4.021 -5.165 1.00 84.81 122 PHE A N 1
ATOM 969 C CA . PHE A 1 122 ? 5.615 -3.473 -3.815 1.00 84.81 122 PHE A CA 1
ATOM 970 C C . PHE A 1 122 ? 4.521 -2.456 -3.507 1.00 84.81 122 PHE A C 1
ATOM 972 O O . PHE A 1 122 ? 3.820 -2.608 -2.510 1.00 84.81 122 PHE A O 1
ATOM 979 N N . LEU A 1 123 ? 4.309 -1.477 -4.389 1.00 85.81 123 LEU A N 1
ATOM 980 C CA . LEU A 1 123 ? 3.261 -0.469 -4.218 1.00 85.81 123 LEU A CA 1
ATOM 981 C C . LEU A 1 123 ? 1.881 -1.106 -4.022 1.00 85.81 123 LEU A C 1
ATOM 983 O O . LEU A 1 123 ? 1.129 -0.648 -3.166 1.00 85.81 123 LEU A O 1
ATOM 987 N N . VAL A 1 124 ? 1.571 -2.202 -4.724 1.00 91.31 124 VAL A N 1
ATOM 988 C CA . VAL A 1 124 ? 0.317 -2.943 -4.520 1.00 91.31 124 VAL A CA 1
ATOM 989 C C . VAL A 1 124 ? 0.180 -3.430 -3.085 1.00 91.31 124 VAL A C 1
ATOM 991 O O . VAL A 1 124 ? -0.836 -3.174 -2.440 1.00 91.31 124 VAL A O 1
ATOM 994 N N . VAL A 1 125 ? 1.196 -4.129 -2.577 1.00 89.81 125 VAL A N 1
ATOM 995 C CA . VAL A 1 125 ? 1.178 -4.686 -1.219 1.00 89.81 125 VAL A CA 1
ATOM 996 C C . VAL A 1 125 ? 1.047 -3.570 -0.179 1.00 89.81 125 VAL A C 1
ATOM 998 O O . VAL A 1 125 ? 0.302 -3.708 0.792 1.00 89.81 125 VAL A O 1
ATOM 1001 N N . LEU A 1 126 ? 1.709 -2.437 -0.410 1.00 84.81 126 LEU A N 1
ATOM 1002 C CA . LEU A 1 126 ? 1.642 -1.274 0.469 1.00 84.81 126 LEU A CA 1
ATOM 1003 C C . LEU A 1 126 ? 0.253 -0.608 0.458 1.00 84.81 126 LEU A C 1
ATOM 1005 O O . LEU A 1 126 ? -0.278 -0.289 1.523 1.00 84.81 126 LEU A O 1
ATOM 1009 N N . VAL A 1 127 ? -0.384 -0.468 -0.712 1.00 89.38 127 VAL A N 1
ATOM 1010 C CA . VAL A 1 127 ? -1.769 0.029 -0.826 1.00 89.38 127 VAL A CA 1
ATOM 1011 C C . VAL A 1 127 ? -2.747 -0.916 -0.116 1.00 89.38 127 VAL A C 1
ATOM 1013 O O . VAL A 1 127 ? -3.648 -0.451 0.583 1.00 89.38 127 VAL A O 1
ATOM 1016 N N . MET A 1 128 ? -2.551 -2.235 -0.224 1.00 89.69 128 MET A N 1
ATOM 1017 C CA . MET A 1 128 ? -3.363 -3.217 0.509 1.00 89.69 128 MET A CA 1
ATOM 1018 C C . MET A 1 128 ?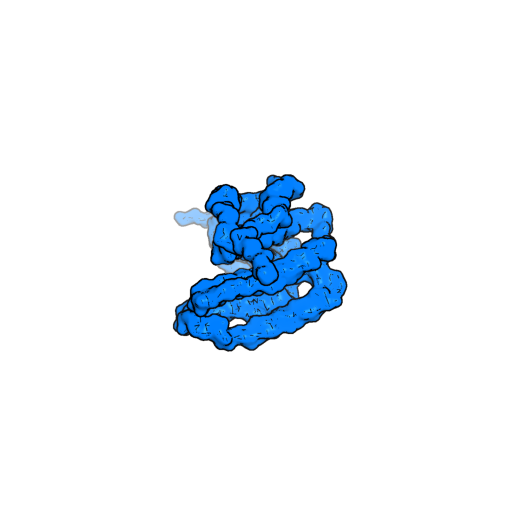 -3.176 -3.103 2.026 1.00 89.69 128 MET A C 1
ATOM 1020 O O . MET A 1 128 ? -4.159 -3.136 2.762 1.00 89.69 128 MET A O 1
ATOM 1024 N N . GLN A 1 129 ? -1.943 -2.917 2.512 1.00 86.56 129 GLN A N 1
ATOM 1025 C CA . GLN A 1 129 ? -1.685 -2.710 3.943 1.00 86.56 129 GLN A CA 1
ATOM 1026 C C . GLN A 1 129 ? -2.330 -1.416 4.461 1.00 86.56 129 GLN A C 1
ATOM 1028 O O . GLN A 1 129 ? -2.857 -1.382 5.577 1.00 86.56 129 GLN A O 1
ATOM 1033 N N . PHE A 1 130 ? -2.310 -0.350 3.660 1.00 83.38 130 PHE A N 1
ATOM 1034 C CA . PHE A 1 130 ? -2.987 0.901 3.990 1.00 83.38 130 PHE A CA 1
ATOM 1035 C C . PHE A 1 130 ? -4.504 0.719 4.097 1.00 83.38 130 PHE A C 1
ATOM 1037 O O . PHE A 1 130 ? -5.105 1.134 5.089 1.00 83.38 130 PHE A O 1
ATOM 1044 N N . HIS A 1 131 ? -5.115 0.052 3.114 1.00 85.50 131 HIS A N 1
ATOM 1045 C CA . HIS A 1 131 ? -6.545 -0.257 3.138 1.00 85.50 131 HIS A CA 1
ATOM 1046 C C . HIS A 1 131 ? -6.928 -1.093 4.359 1.00 85.50 131 HIS A C 1
ATOM 1048 O O . HIS A 1 131 ? -7.867 -0.732 5.065 1.00 85.50 131 HIS A O 1
ATOM 1054 N N . GLU A 1 132 ? -6.152 -2.129 4.684 1.00 84.31 132 GLU A N 1
ATOM 1055 C CA . GLU A 1 132 ? -6.387 -2.959 5.870 1.00 84.31 132 GLU A CA 1
ATOM 1056 C C . GLU A 1 132 ? -6.287 -2.143 7.166 1.00 84.31 132 GLU A C 1
ATOM 1058 O O . GLU A 1 132 ? -7.116 -2.295 8.066 1.00 84.31 132 GLU A O 1
ATOM 1063 N N . SER A 1 133 ? -5.322 -1.223 7.243 1.00 79.75 133 SER A N 1
ATOM 1064 C CA . SER A 1 133 ? -5.142 -0.335 8.398 1.00 79.75 133 SER A CA 1
ATOM 1065 C C . SER A 1 133 ? -6.325 0.617 8.585 1.00 79.75 133 SER A C 1
ATOM 1067 O O . SER A 1 133 ? -6.760 0.847 9.714 1.00 79.75 133 SER A O 1
ATOM 1069 N N . LEU A 1 134 ? -6.879 1.153 7.497 1.00 79.06 134 LEU A N 1
ATOM 1070 C CA . LEU A 1 134 ? -8.063 2.008 7.556 1.00 79.06 134 LEU A CA 1
ATOM 1071 C C . LEU A 1 134 ? -9.322 1.225 7.876 1.00 79.06 134 LEU A C 1
ATOM 1073 O O . LEU A 1 134 ? -10.080 1.618 8.761 1.00 79.06 134 LEU A O 1
ATOM 1077 N N . ALA A 1 135 ? -9.530 0.096 7.202 1.00 80.62 135 ALA A N 1
ATOM 1078 C CA . ALA A 1 135 ? -10.649 -0.782 7.490 1.00 80.62 135 ALA A CA 1
ATOM 1079 C C . ALA A 1 135 ? -10.626 -1.196 8.968 1.00 80.62 135 ALA A C 1
ATOM 1081 O O . ALA A 1 135 ? -11.677 -1.218 9.604 1.00 80.62 135 ALA A O 1
ATOM 1082 N N . ALA A 1 136 ? -9.449 -1.455 9.544 1.00 80.06 136 ALA A N 1
ATOM 1083 C CA . ALA A 1 136 ? -9.285 -1.738 10.965 1.00 80.06 136 ALA A CA 1
ATOM 1084 C C . ALA A 1 136 ? -9.774 -0.602 11.874 1.00 80.06 136 ALA A C 1
ATOM 1086 O O . ALA A 1 136 ? -10.566 -0.847 12.785 1.00 80.06 136 ALA A O 1
ATOM 1087 N N . ILE A 1 137 ? -9.380 0.640 11.577 1.00 77.50 137 ILE A N 1
ATOM 1088 C CA . ILE A 1 137 ? -9.815 1.836 12.312 1.00 77.50 137 ILE A CA 1
ATOM 1089 C C . ILE A 1 137 ? -11.338 2.002 12.230 1.00 77.50 137 ILE A C 1
ATOM 1091 O O . ILE A 1 137 ? -12.010 2.088 13.258 1.00 77.50 137 ILE A O 1
ATOM 1095 N N . TYR A 1 138 ? -11.904 1.995 11.020 1.00 79.25 138 TYR A N 1
ATOM 1096 C CA . TYR A 1 138 ? -13.332 2.266 10.816 1.00 79.25 138 TYR A CA 1
ATOM 1097 C C . TYR A 1 138 ? -14.244 1.140 11.306 1.00 79.25 138 TYR A C 1
ATOM 1099 O O . TYR A 1 138 ? -15.357 1.406 11.754 1.00 79.25 138 TYR A O 1
ATOM 1107 N N . THR A 1 139 ? -13.783 -0.112 11.264 1.00 76.88 139 THR A N 1
ATOM 1108 C CA . THR A 1 139 ? -14.559 -1.270 11.744 1.00 76.88 139 THR A CA 1
ATOM 1109 C C . THR A 1 139 ? -14.203 -1.688 13.172 1.00 76.88 139 THR A C 1
ATOM 1111 O O . THR A 1 139 ? -14.719 -2.695 13.650 1.00 76.88 139 THR A O 1
ATOM 1114 N N . ARG A 1 140 ? -13.359 -0.911 13.871 1.00 73.62 140 ARG A N 1
ATOM 1115 C CA . ARG A 1 140 ? -12.898 -1.171 15.249 1.00 73.62 140 ARG A CA 1
ATOM 1116 C C . ARG A 1 140 ? -12.346 -2.589 15.448 1.00 73.62 140 ARG A C 1
ATOM 1118 O O . ARG A 1 140 ? -12.558 -3.207 16.489 1.00 73.62 140 ARG A O 1
ATOM 1125 N N . ARG A 1 141 ? -11.639 -3.110 14.445 1.00 76.25 141 ARG A N 1
ATOM 1126 C CA . ARG A 1 141 ? -10.958 -4.414 14.507 1.00 76.25 141 ARG A CA 1
ATOM 1127 C C . ARG A 1 141 ? -9.452 -4.221 14.605 1.00 76.25 141 ARG A C 1
ATOM 1129 O O . ARG A 1 141 ? -8.924 -3.174 14.240 1.00 76.25 141 ARG A O 1
ATOM 1136 N N . LYS A 1 142 ? -8.749 -5.254 15.068 1.00 74.69 142 LYS A N 1
ATOM 1137 C CA . LYS A 1 142 ? -7.284 -5.260 15.072 1.00 74.69 142 LYS A CA 1
ATOM 1138 C C . LYS A 1 142 ? -6.767 -5.246 13.620 1.00 74.69 142 LYS A C 1
ATOM 1140 O O . LYS A 1 142 ? -7.251 -6.057 12.825 1.00 74.69 142 LYS A O 1
ATOM 1145 N N . PRO A 1 143 ? -5.830 -4.351 13.252 1.00 71.94 143 PRO A N 1
ATOM 1146 C CA . PRO A 1 143 ? -5.234 -4.353 11.922 1.00 71.94 143 PRO A CA 1
ATOM 1147 C C . PRO A 1 143 ? -4.426 -5.629 11.703 1.00 71.94 143 PRO A C 1
ATOM 1149 O O . PRO A 1 143 ? -3.684 -6.067 12.581 1.00 71.94 143 PRO A O 1
ATOM 1152 N N . SER A 1 144 ? -4.570 -6.226 10.523 1.00 81.44 144 SER A N 1
ATOM 1153 C CA . SER A 1 144 ? -3.728 -7.342 10.112 1.00 81.44 144 SER A CA 1
ATOM 1154 C C . SER A 1 144 ? -2.383 -6.843 9.575 1.00 81.44 144 SER A C 1
ATOM 1156 O O . SER A 1 144 ? -2.314 -5.835 8.868 1.00 81.44 144 SER A O 1
ATOM 1158 N N . ARG A 1 145 ? -1.306 -7.574 9.884 1.00 81.44 145 ARG A N 1
ATOM 1159 C CA . ARG A 1 145 ? 0.052 -7.330 9.362 1.00 81.44 145 ARG A CA 1
ATOM 1160 C C . ARG A 1 145 ? 0.399 -8.213 8.158 1.00 81.44 145 ARG A C 1
ATOM 1162 O O . ARG A 1 145 ? 1.539 -8.209 7.714 1.00 81.44 145 ARG A O 1
ATOM 1169 N N . ILE A 1 146 ? -0.556 -8.970 7.606 1.00 84.31 146 ILE A N 1
ATOM 1170 C CA . ILE A 1 146 ? -0.265 -9.959 6.549 1.00 84.31 146 ILE A CA 1
ATOM 1171 C C . ILE A 1 146 ? 0.340 -9.335 5.284 1.00 84.31 146 ILE A C 1
ATOM 1173 O O . ILE A 1 146 ? 1.224 -9.936 4.677 1.00 84.31 146 ILE A O 1
ATOM 1177 N N . HIS A 1 147 ? -0.104 -8.138 4.884 1.00 85.56 147 HIS A N 1
ATOM 1178 C CA . HIS A 1 147 ? 0.422 -7.475 3.689 1.00 85.56 147 HIS A CA 1
ATOM 1179 C C . HIS A 1 147 ? 1.801 -6.893 3.977 1.00 85.56 147 HIS A C 1
ATOM 1181 O O . HIS A 1 147 ? 2.715 -7.082 3.182 1.00 85.56 147 HIS A O 1
ATOM 1187 N N . TYR A 1 148 ? 1.993 -6.304 5.157 1.00 83.25 148 TYR A N 1
ATOM 1188 C CA . TYR A 1 148 ? 3.307 -5.888 5.631 1.00 83.25 148 TYR A CA 1
ATOM 1189 C C . TYR A 1 148 ? 4.328 -7.040 5.635 1.00 83.25 148 TYR A C 1
ATOM 1191 O O . TYR A 1 148 ? 5.384 -6.918 5.019 1.00 83.25 148 TYR A O 1
ATOM 1199 N N . SER A 1 149 ? 3.999 -8.182 6.247 1.00 84.12 1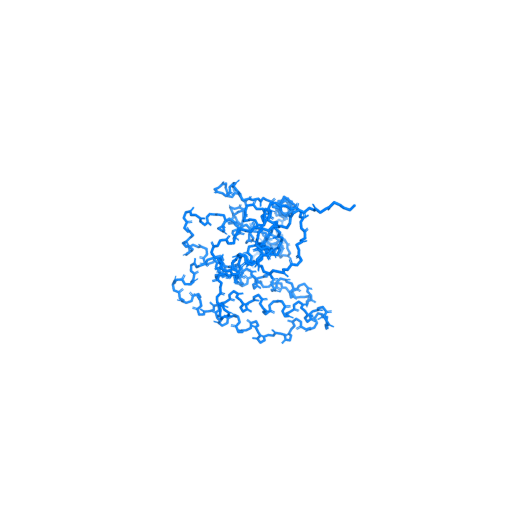49 SER A N 1
ATOM 1200 C CA . SER A 1 149 ? 4.880 -9.360 6.266 1.00 84.12 149 SER A CA 1
ATOM 1201 C C . SER A 1 149 ? 5.163 -9.888 4.858 1.00 84.12 149 SER A C 1
ATOM 1203 O O . SER A 1 149 ? 6.277 -10.315 4.561 1.00 84.12 149 SER A O 1
ATOM 1205 N N . GLY A 1 150 ? 4.176 -9.818 3.960 1.00 85.75 150 GLY A N 1
ATOM 1206 C CA . GLY A 1 150 ? 4.372 -10.122 2.544 1.00 85.75 150 GLY A CA 1
ATOM 1207 C C . GLY A 1 150 ? 5.367 -9.175 1.865 1.00 85.75 150 GLY A C 1
ATOM 1208 O O . GLY A 1 150 ? 6.240 -9.637 1.135 1.00 85.75 150 GLY A O 1
ATOM 1209 N N . ALA A 1 151 ? 5.279 -7.867 2.125 1.00 83.44 151 ALA A N 1
ATOM 1210 C CA . ALA A 1 151 ? 6.232 -6.884 1.605 1.00 83.44 151 ALA A CA 1
ATOM 1211 C C . ALA A 1 151 ? 7.647 -7.131 2.146 1.00 83.44 151 ALA A C 1
ATOM 1213 O O . ALA A 1 151 ? 8.606 -7.115 1.377 1.00 83.44 151 ALA A O 1
ATOM 1214 N N . GLU A 1 152 ? 7.774 -7.428 3.441 1.00 82.31 152 GLU A N 1
ATOM 1215 C CA . GLU A 1 152 ? 9.050 -7.762 4.082 1.00 82.31 152 GLU A CA 1
ATOM 1216 C C . GLU A 1 152 ? 9.706 -8.991 3.445 1.00 82.31 152 GLU A C 1
ATOM 1218 O O . GLU A 1 152 ? 10.895 -8.956 3.131 1.00 82.31 152 GLU A O 1
ATOM 1223 N N . ALA A 1 153 ? 8.931 -10.036 3.146 1.00 84.88 153 ALA A N 1
ATOM 1224 C CA . ALA A 1 153 ? 9.432 -11.223 2.454 1.00 84.88 153 ALA A CA 1
ATOM 1225 C C . ALA A 1 153 ? 9.849 -10.953 0.993 1.00 84.88 153 ALA A C 1
ATOM 1227 O O . ALA A 1 153 ? 10.704 -11.655 0.450 1.00 84.88 153 ALA A O 1
ATOM 1228 N N . LEU A 1 154 ? 9.257 -9.948 0.340 1.00 82.19 154 LEU A N 1
ATOM 1229 C CA . LEU A 1 154 ? 9.588 -9.574 -1.037 1.00 82.19 154 LEU A CA 1
ATOM 1230 C C . LEU A 1 154 ? 10.836 -8.690 -1.125 1.00 82.19 154 LEU A C 1
ATOM 1232 O O . LEU A 1 154 ? 11.543 -8.763 -2.132 1.00 82.19 154 LEU A O 1
ATOM 1236 N N . LEU A 1 155 ? 11.136 -7.890 -0.095 1.00 77.94 155 LEU A N 1
ATOM 1237 C CA . LEU A 1 155 ? 12.244 -6.926 -0.104 1.00 77.94 155 LEU A CA 1
ATOM 1238 C C . LEU A 1 155 ? 13.594 -7.528 -0.542 1.00 77.94 155 LEU A C 1
ATOM 1240 O O . LEU A 1 155 ? 14.208 -6.950 -1.442 1.00 77.94 155 LEU A O 1
ATOM 1244 N N . PRO A 1 156 ? 14.056 -8.687 -0.021 1.00 76.12 156 PRO A N 1
ATOM 1245 C CA . PRO A 1 156 ? 15.341 -9.271 -0.426 1.00 76.12 156 PRO A CA 1
ATOM 1246 C C . PRO A 1 156 ? 15.393 -9.696 -1.898 1.00 76.12 156 PRO A C 1
ATOM 1248 O O . PRO A 1 156 ? 16.470 -9.873 -2.460 1.00 76.12 156 PRO A O 1
ATOM 1251 N N . LEU A 1 157 ? 14.232 -9.907 -2.523 1.00 72.56 157 LEU A N 1
ATOM 1252 C CA . LEU A 1 157 ? 14.120 -10.346 -3.912 1.00 72.56 157 LEU A CA 1
ATOM 1253 C C . LEU A 1 157 ? 14.072 -9.176 -4.892 1.00 72.56 157 LEU A C 1
ATOM 1255 O O . LEU A 1 157 ? 14.201 -9.409 -6.099 1.00 72.56 157 LEU A O 1
ATOM 1259 N N . SER A 1 158 ? 13.858 -7.956 -4.398 1.00 67.75 158 SER A N 1
ATOM 1260 C CA . SER A 1 158 ? 13.801 -6.759 -5.227 1.00 67.75 158 SER A CA 1
ATOM 1261 C C . SER A 1 158 ? 15.131 -6.562 -5.962 1.00 67.75 158 SER A C 1
ATOM 1263 O O . SER A 1 158 ? 16.212 -6.638 -5.384 1.00 67.75 158 SER A O 1
ATOM 1265 N N . LYS A 1 159 ? 15.054 -6.358 -7.279 1.00 61.84 159 LYS A N 1
ATOM 1266 C CA . LYS A 1 159 ? 16.182 -5.888 -8.087 1.00 61.84 159 LYS A CA 1
ATOM 1267 C C . LYS A 1 159 ? 15.871 -4.457 -8.474 1.00 61.84 159 LYS A C 1
ATOM 1269 O O . LYS A 1 159 ? 15.408 -4.216 -9.583 1.00 61.84 159 LYS A O 1
ATOM 1274 N N . LEU A 1 160 ? 16.064 -3.547 -7.531 1.00 58.88 160 LEU A N 1
ATOM 1275 C CA . LEU A 1 160 ? 15.943 -2.126 -7.814 1.00 58.88 160 LEU A CA 1
ATOM 1276 C C . LEU A 1 160 ? 17.242 -1.726 -8.506 1.00 58.88 160 LEU A C 1
ATOM 1278 O O . LEU A 1 160 ? 18.326 -1.937 -7.960 1.00 58.88 160 LEU A O 1
ATOM 1282 N N . LYS A 1 161 ? 17.151 -1.289 -9.764 1.00 54.12 161 LYS A N 1
ATOM 1283 C CA . LYS A 1 161 ? 18.334 -0.881 -10.543 1.00 54.12 161 LYS A CA 1
ATOM 1284 C C . LYS A 1 161 ? 19.050 0.264 -9.816 1.00 54.12 161 LYS A C 1
ATOM 1286 O O . LYS A 1 161 ? 18.428 0.980 -9.038 1.00 54.12 161 LYS A O 1
ATOM 1291 N N . ASP A 1 162 ? 20.325 0.512 -10.117 1.00 50.56 162 ASP A N 1
ATOM 1292 C CA . ASP A 1 162 ? 21.091 1.611 -9.496 1.00 50.56 162 ASP A CA 1
ATOM 1293 C C . ASP A 1 162 ? 20.444 3.007 -9.662 1.00 50.56 162 ASP A C 1
ATOM 1295 O O . ASP A 1 162 ? 20.731 3.907 -8.874 1.00 50.56 162 ASP A O 1
ATOM 1299 N N . GLY A 1 163 ? 19.521 3.174 -10.624 1.00 51.28 163 GLY A N 1
ATOM 1300 C CA . GLY A 1 163 ? 18.686 4.371 -10.814 1.00 51.28 163 GLY A CA 1
ATOM 1301 C C . GLY A 1 163 ? 17.337 4.388 -10.070 1.00 51.28 163 GLY A C 1
ATOM 1302 O O . GLY A 1 163 ? 16.638 5.391 -10.112 1.00 51.28 163 GLY A O 1
ATOM 1303 N N . GLU A 1 164 ? 16.955 3.315 -9.374 1.00 60.12 164 GLU A N 1
ATOM 1304 C CA . GLU A 1 164 ? 15.689 3.180 -8.626 1.00 60.12 164 GLU A CA 1
ATOM 1305 C C . GLU A 1 164 ? 15.890 3.310 -7.105 1.00 60.12 164 GLU A C 1
ATOM 1307 O O . GLU A 1 164 ? 14.980 3.029 -6.321 1.00 60.12 164 GLU A O 1
ATOM 1312 N N . LYS A 1 165 ? 17.071 3.767 -6.661 1.00 63.53 165 LYS A N 1
ATOM 1313 C CA . LYS A 1 165 ? 17.397 3.984 -5.238 1.00 63.53 165 LYS A CA 1
ATOM 1314 C C . LYS A 1 165 ? 16.372 4.871 -4.533 1.00 63.53 165 LYS A C 1
ATOM 1316 O O . LYS A 1 165 ? 16.005 4.585 -3.398 1.00 63.53 165 LYS A O 1
ATOM 1321 N N . VAL A 1 166 ? 15.852 5.883 -5.225 1.00 65.56 166 VAL A N 1
ATOM 1322 C CA . VAL A 1 166 ? 14.804 6.774 -4.707 1.00 65.56 166 VAL A CA 1
ATOM 1323 C C . VAL A 1 166 ? 13.504 6.007 -4.450 1.00 65.56 166 VAL A C 1
ATOM 1325 O O . VAL A 1 166 ? 12.910 6.119 -3.383 1.00 65.56 166 VAL A O 1
ATOM 1328 N N . GLN A 1 167 ? 13.083 5.149 -5.380 1.00 66.69 167 GLN A N 1
ATOM 1329 C CA . GLN A 1 167 ? 11.865 4.353 -5.219 1.00 66.69 167 GLN A CA 1
ATOM 1330 C C . GLN A 1 167 ? 12.031 3.263 -4.149 1.00 66.69 167 GLN A C 1
ATOM 1332 O O . GLN A 1 167 ? 11.113 3.020 -3.365 1.00 66.69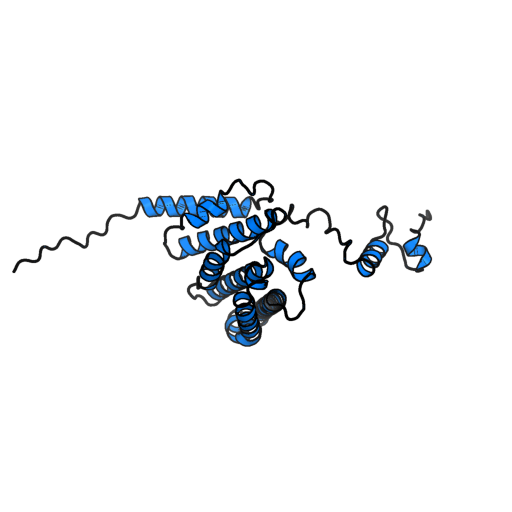 167 GLN A O 1
ATOM 1337 N N . SER A 1 168 ? 13.225 2.668 -4.058 1.00 69.81 168 SER A N 1
ATOM 1338 C CA . SER A 1 168 ? 13.608 1.780 -2.956 1.00 69.81 168 SER A CA 1
ATOM 1339 C C . SER A 1 168 ? 13.480 2.465 -1.606 1.00 69.81 168 SER A C 1
ATOM 1341 O O . SER A 1 168 ? 12.917 1.872 -0.689 1.00 69.81 168 SER A O 1
ATOM 1343 N N . ALA A 1 169 ? 14.000 3.688 -1.486 1.00 72.19 169 ALA A N 1
ATOM 1344 C CA . ALA A 1 169 ? 13.928 4.478 -0.266 1.00 72.19 169 ALA A CA 1
ATOM 1345 C C . ALA A 1 169 ? 12.479 4.740 0.135 1.00 72.19 169 ALA A C 1
ATOM 1347 O O . ALA A 1 169 ? 12.114 4.583 1.294 1.00 72.19 169 ALA A O 1
ATOM 1348 N N . HIS A 1 170 ? 11.639 5.114 -0.833 1.00 71.56 170 HIS A N 1
ATOM 1349 C CA . HIS A 1 170 ? 10.223 5.385 -0.597 1.00 71.56 170 HIS A CA 1
ATOM 1350 C C . HIS A 1 170 ? 9.480 4.157 -0.078 1.00 71.56 170 HIS A C 1
ATOM 1352 O O . HIS A 1 170 ? 8.703 4.260 0.872 1.00 71.56 170 HIS A O 1
ATOM 1358 N N . ILE A 1 171 ? 9.747 2.987 -0.663 1.00 75.38 171 ILE A N 1
ATOM 1359 C CA . ILE A 1 171 ? 9.147 1.716 -0.243 1.00 75.38 171 ILE A CA 1
ATOM 1360 C C . ILE A 1 171 ? 9.598 1.349 1.175 1.00 75.38 171 ILE A C 1
ATOM 1362 O O . ILE A 1 171 ? 8.751 1.110 2.037 1.00 75.38 171 ILE A O 1
ATOM 1366 N N . THR A 1 172 ? 10.907 1.325 1.445 1.00 76.88 172 THR A N 1
ATOM 1367 C CA . THR A 1 172 ? 11.441 0.935 2.763 1.00 76.88 172 THR A CA 1
ATOM 1368 C C . THR A 1 172 ? 11.025 1.917 3.853 1.00 76.88 172 THR A C 1
ATOM 1370 O O . THR A 1 172 ? 10.668 1.507 4.960 1.00 76.88 172 THR A O 1
ATOM 1373 N N . ARG A 1 173 ? 10.972 3.209 3.529 1.00 74.00 173 ARG A N 1
ATOM 1374 C CA . ARG A 1 173 ? 10.511 4.255 4.438 1.00 74.00 173 ARG A CA 1
ATOM 1375 C C . ARG A 1 173 ? 9.031 4.130 4.761 1.00 74.00 173 ARG A C 1
ATOM 1377 O O . ARG A 1 173 ? 8.673 4.189 5.931 1.00 74.00 173 ARG A O 1
ATOM 1384 N N . PHE A 1 174 ? 8.178 3.890 3.765 1.00 74.81 174 PHE A N 1
ATOM 1385 C CA . PHE A 1 174 ? 6.765 3.627 4.030 1.00 74.81 174 PHE A CA 1
ATOM 1386 C C . PHE A 1 174 ? 6.575 2.382 4.892 1.00 74.81 174 PHE A C 1
ATOM 1388 O O . PHE A 1 174 ? 5.759 2.397 5.809 1.00 74.81 174 PHE A O 1
ATOM 1395 N N . MET A 1 175 ? 7.329 1.312 4.627 1.00 77.81 175 MET A N 1
ATOM 1396 C CA . MET A 1 175 ? 7.266 0.114 5.458 1.00 77.81 175 MET A CA 1
ATOM 1397 C C . MET A 1 175 ? 7.595 0.443 6.912 1.00 77.81 175 MET A C 1
ATOM 1399 O O . MET A 1 175 ? 6.859 0.033 7.804 1.00 77.81 175 MET A O 1
ATOM 1403 N N . ALA A 1 176 ? 8.626 1.243 7.173 1.00 76.25 176 ALA A N 1
ATOM 1404 C CA . ALA A 1 176 ? 8.909 1.661 8.536 1.00 76.25 176 ALA A CA 1
ATOM 1405 C C . ALA A 1 176 ? 7.799 2.543 9.141 1.00 76.25 176 ALA A C 1
ATOM 1407 O O . ALA A 1 176 ? 7.335 2.246 10.239 1.00 76.25 176 ALA A O 1
ATOM 1408 N N . SER A 1 177 ? 7.297 3.544 8.411 1.00 73.25 177 SER A N 1
ATOM 1409 C CA . SER A 1 177 ? 6.194 4.403 8.872 1.00 73.25 177 SER A CA 1
ATOM 1410 C C . SER A 1 177 ? 4.867 3.656 9.071 1.00 73.25 177 SER A C 1
ATOM 1412 O O . SER A 1 177 ? 4.011 4.099 9.830 1.00 73.25 177 SER A O 1
ATOM 1414 N N . ALA A 1 178 ? 4.660 2.514 8.411 1.00 73.56 178 ALA A N 1
ATOM 1415 C CA . ALA A 1 178 ? 3.518 1.635 8.665 1.00 73.56 178 ALA A CA 1
ATOM 1416 C C . ALA A 1 178 ? 3.745 0.732 9.891 1.00 73.56 178 ALA A C 1
ATOM 1418 O O . ALA A 1 178 ? 2.805 0.421 10.630 1.00 73.56 178 ALA A O 1
ATOM 1419 N N . GLU A 1 179 ? 4.992 0.316 10.110 1.00 78.06 179 GLU A N 1
ATOM 1420 C CA . GLU A 1 179 ? 5.386 -0.616 11.162 1.00 78.06 179 GLU A CA 1
ATOM 1421 C C . GLU A 1 179 ? 5.407 0.027 12.545 1.00 78.06 179 GLU A C 1
ATOM 1423 O O . GLU A 1 179 ? 4.894 -0.573 13.490 1.00 78.06 179 GLU A O 1
ATOM 1428 N N . VAL A 1 180 ? 5.950 1.243 12.669 1.00 75.69 180 VAL A N 1
ATOM 1429 C CA . VAL A 1 180 ? 6.074 1.934 13.962 1.00 75.69 180 VAL A CA 1
ATOM 1430 C C . VAL A 1 180 ? 4.704 2.107 14.635 1.00 75.69 180 VAL A C 1
ATOM 1432 O O . VAL A 1 180 ? 4.528 1.601 15.746 1.00 75.69 180 VAL A O 1
ATOM 1435 N N . PRO A 1 181 ? 3.668 2.665 13.976 1.00 69.56 181 PRO 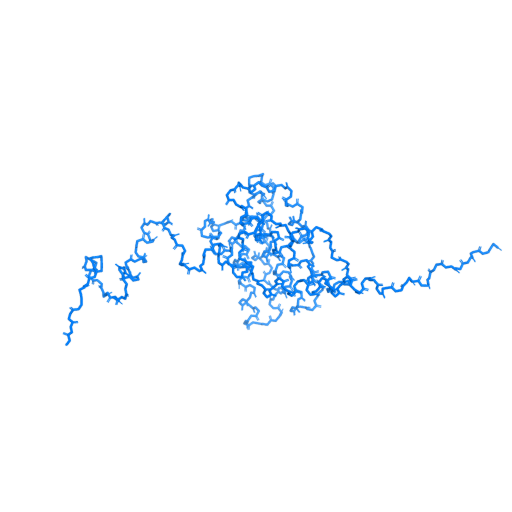A N 1
ATOM 1436 C CA . PRO A 1 181 ? 2.349 2.796 14.591 1.00 69.56 181 PRO A CA 1
ATOM 1437 C C . PRO A 1 181 ? 1.644 1.453 14.815 1.00 69.56 181 PRO A C 1
ATOM 1439 O O . PRO A 1 181 ? 0.751 1.366 15.658 1.00 69.56 181 PRO A O 1
ATOM 1442 N N . SER A 1 182 ? 1.956 0.410 14.036 1.00 73.44 182 SER A N 1
ATOM 1443 C CA . SER A 1 182 ? 1.441 -0.945 14.297 1.00 73.44 182 SER A CA 1
ATOM 1444 C C . SER A 1 182 ? 2.052 -1.512 15.576 1.00 73.44 182 SER A C 1
ATOM 1446 O O . SER A 1 182 ? 1.314 -2.016 16.419 1.00 73.44 182 SER A O 1
ATOM 1448 N N . ALA A 1 183 ? 3.367 -1.373 15.752 1.00 74.88 183 ALA A N 1
ATOM 1449 C CA . ALA A 1 183 ? 4.080 -1.852 16.927 1.00 74.88 183 ALA A CA 1
ATOM 1450 C C . ALA A 1 183 ? 3.587 -1.177 18.207 1.00 74.88 183 ALA A C 1
ATOM 1452 O O . ALA A 1 183 ? 3.226 -1.859 19.166 1.00 74.88 183 ALA A O 1
ATOM 1453 N N . THR A 1 184 ? 3.450 0.151 18.173 1.00 73.31 184 THR A N 1
ATOM 1454 C CA . THR A 1 184 ? 2.905 0.933 19.287 1.00 73.31 184 THR A CA 1
ATOM 1455 C C . THR A 1 184 ? 1.483 0.499 19.645 1.00 73.31 184 THR A C 1
ATOM 1457 O O . THR A 1 184 ? 1.193 0.265 20.814 1.00 73.31 184 THR A O 1
ATOM 1460 N N . ARG A 1 185 ? 0.590 0.336 18.654 1.00 69.19 185 ARG A N 1
ATOM 1461 C CA . ARG A 1 185 ? -0.804 -0.094 18.892 1.00 69.19 185 ARG A CA 1
ATOM 1462 C C . ARG A 1 185 ? -0.912 -1.498 19.480 1.00 69.19 185 ARG A C 1
ATOM 1464 O O . ARG A 1 185 ? -1.879 -1.792 20.174 1.00 69.19 185 ARG A O 1
ATOM 1471 N N . GLU A 1 186 ? 0.038 -2.365 19.161 1.00 73.69 186 GLU A N 1
ATOM 1472 C CA . GLU A 1 186 ? 0.067 -3.753 19.620 1.00 73.69 186 GLU A CA 1
ATOM 1473 C C . GLU A 1 186 ? 0.867 -3.941 20.916 1.00 73.69 186 GLU A C 1
ATOM 1475 O O . GLU A 1 186 ? 0.898 -5.056 21.428 1.00 73.69 186 GLU A O 1
ATOM 1480 N N . GLY A 1 187 ? 1.503 -2.886 21.441 1.00 73.12 187 GLY A N 1
ATOM 1481 C CA . GLY A 1 187 ? 2.359 -2.972 22.627 1.00 73.12 187 GLY A CA 1
ATOM 1482 C C . GLY A 1 187 ? 3.589 -3.858 22.419 1.00 73.12 187 GLY A C 1
ATOM 1483 O O . GLY A 1 187 ? 4.079 -4.463 23.366 1.00 73.12 187 GLY A O 1
ATOM 1484 N N . ARG A 1 188 ? 4.065 -3.982 21.175 1.00 80.25 188 ARG A N 1
ATOM 1485 C CA . ARG A 1 188 ? 5.224 -4.811 20.820 1.00 80.25 188 ARG A CA 1
ATOM 1486 C C . ARG A 1 188 ? 6.444 -3.937 20.528 1.00 80.25 188 ARG A C 1
ATOM 1488 O O . ARG A 1 188 ? 6.277 -2.810 20.055 1.00 80.25 188 ARG A O 1
ATOM 1495 N N . PRO A 1 189 ? 7.666 -4.457 20.725 1.00 77.75 189 PRO A N 1
ATOM 1496 C CA . PRO A 1 189 ? 8.863 -3.748 20.305 1.00 77.75 189 PRO A CA 1
ATOM 1497 C C . PRO A 1 189 ? 8.850 -3.528 18.788 1.00 77.75 189 PRO A C 1
ATOM 1499 O O . PRO A 1 189 ? 8.380 -4.369 18.008 1.00 77.75 189 PRO A O 1
ATOM 1502 N N . VAL A 1 190 ? 9.372 -2.377 18.366 1.00 77.94 190 VAL A N 1
ATOM 1503 C CA . VAL A 1 190 ? 9.595 -2.092 16.947 1.00 77.94 190 VAL A CA 1
ATOM 1504 C C . VAL A 1 190 ? 10.775 -2.949 16.476 1.00 77.94 190 VAL A C 1
ATOM 1506 O O . VAL A 1 190 ? 11.819 -2.953 17.130 1.00 77.94 190 VAL A O 1
ATOM 1509 N N . PRO A 1 191 ? 10.654 -3.685 15.359 1.00 78.88 191 PRO A N 1
ATOM 1510 C CA . PRO A 1 191 ? 11.727 -4.552 14.903 1.00 78.88 191 PRO A CA 1
ATOM 1511 C C . PRO A 1 191 ? 12.963 -3.739 14.469 1.00 78.88 191 PRO A C 1
ATOM 1513 O O . PRO A 1 191 ? 12.816 -2.706 13.806 1.00 78.88 191 PRO A O 1
ATOM 1516 N N . PRO A 1 192 ? 14.194 -4.226 14.738 1.00 78.00 192 PRO A N 1
ATOM 1517 C CA . PRO A 1 192 ? 15.443 -3.581 14.309 1.00 78.00 192 PRO A CA 1
ATOM 1518 C C . PRO A 1 192 ? 15.514 -3.290 12.801 1.00 78.00 192 PRO A C 1
ATOM 1520 O O . PRO A 1 192 ? 16.170 -2.344 12.364 1.00 78.00 192 PRO A O 1
ATOM 1523 N N . THR A 1 193 ? 14.814 -4.083 11.987 1.00 76.56 193 THR A N 1
ATOM 1524 C CA . THR A 1 193 ? 14.718 -3.894 10.534 1.00 76.56 193 THR A CA 1
ATOM 1525 C C . THR A 1 193 ? 14.042 -2.575 10.162 1.00 76.56 193 THR A C 1
ATOM 1527 O O . THR A 1 193 ? 14.524 -1.901 9.252 1.00 76.56 193 THR A O 1
ATOM 1530 N N . ALA A 1 194 ? 13.007 -2.156 10.896 1.00 73.38 194 ALA A N 1
ATOM 1531 C CA . ALA A 1 194 ? 12.326 -0.883 10.673 1.00 73.38 194 ALA A CA 1
ATOM 1532 C C . ALA A 1 194 ? 13.225 0.315 11.013 1.00 73.38 194 ALA A C 1
ATOM 1534 O O . ALA A 1 194 ? 13.246 1.291 10.263 1.00 73.38 194 ALA A O 1
ATOM 1535 N N . PHE A 1 195 ? 14.038 0.212 12.073 1.00 71.69 195 PHE A N 1
ATOM 1536 C CA . PHE A 1 195 ? 15.070 1.211 12.375 1.00 71.69 195 PHE A CA 1
ATOM 1537 C C . PHE A 1 195 ? 16.068 1.317 11.226 1.00 71.69 195 PHE A C 1
ATOM 1539 O O . PHE A 1 195 ? 16.320 2.409 10.722 1.00 71.69 195 PHE A O 1
ATOM 1546 N N . ARG A 1 196 ? 16.583 0.181 10.745 1.00 74.81 196 ARG A N 1
ATOM 1547 C CA . ARG A 1 196 ? 17.510 0.179 9.611 1.00 74.81 196 ARG A CA 1
ATOM 1548 C C . ARG A 1 196 ? 16.901 0.862 8.389 1.00 74.81 196 ARG A C 1
ATOM 1550 O O . ARG A 1 196 ? 17.607 1.599 7.725 1.00 74.81 196 ARG A O 1
ATOM 1557 N N . TRP A 1 197 ? 15.616 0.672 8.099 1.00 74.75 197 TRP A N 1
ATOM 1558 C CA . TRP A 1 197 ? 14.962 1.338 6.966 1.00 74.75 197 TRP A CA 1
ATOM 1559 C C . TRP A 1 197 ? 14.756 2.845 7.161 1.00 74.75 197 TRP A C 1
ATOM 1561 O O . TRP A 1 197 ? 14.874 3.588 6.191 1.00 74.75 197 TRP A O 1
ATOM 1571 N N . LEU A 1 198 ? 14.496 3.312 8.388 1.00 68.56 198 LEU A N 1
ATOM 1572 C CA . LEU A 1 198 ? 14.374 4.747 8.691 1.00 68.56 198 LEU A CA 1
ATOM 1573 C C . LEU A 1 198 ? 15.710 5.483 8.636 1.00 68.56 198 LEU A C 1
ATOM 1575 O O . LEU A 1 198 ? 15.743 6.642 8.222 1.00 68.56 198 LEU A O 1
ATOM 1579 N N . TYR A 1 199 ? 16.777 4.811 9.069 1.00 65.88 199 TYR A N 1
ATOM 1580 C CA . TYR A 1 199 ? 18.109 5.386 9.241 1.00 65.88 199 TYR A CA 1
ATOM 1581 C C . TYR A 1 199 ? 19.087 5.047 8.113 1.00 65.88 199 TYR A C 1
ATOM 1583 O O . TYR A 1 199 ? 20.232 5.490 8.175 1.00 65.88 199 TYR A O 1
ATOM 1591 N N . ASN A 1 200 ? 18.688 4.274 7.093 1.00 64.06 200 ASN A N 1
ATOM 1592 C CA . ASN A 1 200 ? 19.613 3.926 6.017 1.00 64.06 200 ASN A CA 1
ATOM 1593 C C . ASN A 1 200 ? 20.025 5.187 5.233 1.00 64.06 200 ASN A C 1
ATOM 1595 O O . ASN A 1 200 ? 19.222 5.779 4.510 1.00 64.06 200 ASN A O 1
ATOM 1599 N N . SER A 1 201 ? 21.288 5.584 5.393 1.00 49.41 201 SER A N 1
ATOM 1600 C CA . SER A 1 201 ? 21.902 6.802 4.853 1.00 49.41 201 SER A CA 1
ATOM 1601 C C . SER A 1 201 ? 22.152 6.756 3.346 1.00 49.41 201 SER A C 1
ATOM 1603 O O . SER A 1 201 ? 22.347 7.805 2.734 1.00 49.41 201 SER A O 1
ATOM 1605 N N . ASP A 1 202 ? 22.085 5.573 2.728 1.00 52.94 202 ASP A N 1
ATOM 1606 C CA . ASP A 1 202 ? 22.221 5.397 1.272 1.00 52.94 202 ASP A CA 1
ATOM 1607 C C . ASP A 1 202 ? 21.102 6.083 0.463 1.00 52.94 202 ASP A C 1
ATOM 1609 O O . ASP A 1 202 ? 21.170 6.167 -0.764 1.00 52.94 202 ASP A O 1
ATOM 1613 N N . TYR A 1 203 ? 20.076 6.602 1.145 1.00 52.44 203 TYR A N 1
ATOM 1614 C CA . TYR A 1 203 ? 18.909 7.259 0.562 1.00 52.44 203 TYR A CA 1
ATOM 1615 C C . TYR A 1 203 ? 18.843 8.771 0.825 1.00 52.44 203 TYR A C 1
ATOM 1617 O O . TYR A 1 203 ? 17.778 9.371 0.683 1.00 52.44 203 TYR A O 1
ATOM 1625 N N . GLY A 1 204 ? 19.964 9.400 1.199 1.00 46.12 204 GLY A N 1
ATOM 1626 C CA . GLY A 1 204 ? 20.047 10.815 1.592 1.00 46.12 204 GLY A CA 1
ATOM 1627 C C . GLY A 1 204 ? 19.559 11.857 0.570 1.00 46.12 204 GLY A C 1
ATOM 1628 O O . GLY A 1 204 ? 19.530 13.039 0.897 1.00 46.12 204 GLY A O 1
ATOM 1629 N N . SER A 1 205 ? 19.159 11.453 -0.639 1.00 50.81 205 SER A N 1
ATOM 1630 C CA . SER A 1 205 ? 18.577 12.330 -1.662 1.00 50.81 205 SER A CA 1
ATOM 1631 C C . SER A 1 205 ? 17.046 12.386 -1.651 1.00 50.81 205 SER A C 1
ATOM 1633 O O . SER A 1 205 ? 16.473 13.172 -2.396 1.00 50.81 205 SER A O 1
ATOM 1635 N N . VAL A 1 206 ? 16.364 11.562 -0.847 1.00 53.41 206 VAL A N 1
ATOM 1636 C CA . VAL A 1 206 ? 14.899 11.502 -0.862 1.00 53.41 206 VAL A CA 1
ATOM 1637 C C . VAL A 1 206 ? 14.302 12.517 0.116 1.00 53.41 206 VAL A C 1
ATOM 1639 O O . VAL A 1 206 ? 14.624 12.467 1.306 1.00 53.41 206 VAL A O 1
ATOM 1642 N N . PRO A 1 207 ? 13.408 13.418 -0.333 1.00 51.53 207 PRO A N 1
ATOM 1643 C CA . PRO A 1 207 ? 12.800 14.413 0.534 1.00 51.53 207 PRO A CA 1
ATOM 1644 C C . PRO A 1 207 ? 12.062 13.752 1.677 1.00 51.53 207 PRO A C 1
ATOM 1646 O O . PRO A 1 207 ? 11.170 12.918 1.508 1.00 51.53 207 PRO A O 1
ATOM 1649 N N . LEU A 1 208 ? 12.435 14.171 2.872 1.00 54.53 208 LEU A N 1
ATOM 1650 C CA . LEU A 1 208 ? 11.768 13.769 4.085 1.00 54.53 208 LEU A CA 1
ATOM 1651 C C . LEU A 1 208 ? 10.475 14.576 4.195 1.00 54.53 208 LEU A C 1
ATOM 1653 O O . LEU A 1 208 ? 10.512 15.802 4.303 1.00 54.53 208 LEU A O 1
ATOM 1657 N N . ASN A 1 209 ? 9.330 13.899 4.298 1.00 57.84 209 ASN A N 1
ATOM 1658 C CA . ASN A 1 209 ? 8.244 14.485 5.073 1.00 57.84 209 ASN A CA 1
ATOM 1659 C C . ASN A 1 209 ? 8.715 14.517 6.533 1.00 57.84 209 ASN A C 1
ATOM 1661 O O . ASN A 1 209 ? 8.620 13.524 7.259 1.00 57.84 209 ASN A O 1
ATOM 1665 N N . LEU A 1 210 ? 9.292 15.654 6.926 1.00 57.72 210 LEU A N 1
ATOM 1666 C CA . LEU A 1 210 ? 9.893 15.850 8.239 1.00 57.72 210 LEU A CA 1
ATOM 1667 C C . LEU A 1 210 ? 8.872 15.611 9.360 1.00 57.72 210 LEU A C 1
ATOM 1669 O O . LEU A 1 210 ? 9.224 15.038 10.383 1.00 57.72 210 LEU A O 1
ATOM 1673 N N . GLY A 1 211 ? 7.600 15.958 9.148 1.00 58.06 211 GLY A N 1
ATOM 1674 C CA . GLY A 1 211 ? 6.538 15.726 10.128 1.00 58.06 211 GLY A CA 1
ATOM 1675 C C . GLY A 1 211 ? 6.286 14.240 10.389 1.00 58.06 211 GLY A C 1
ATOM 1676 O O . GLY A 1 211 ? 6.283 13.815 11.541 1.00 58.06 211 GLY A O 1
ATOM 1677 N N . ALA A 1 212 ? 6.138 13.440 9.330 1.00 62.84 212 ALA A N 1
ATOM 1678 C CA . ALA A 1 212 ? 5.959 11.991 9.462 1.00 62.84 212 ALA A CA 1
ATOM 1679 C C . ALA A 1 212 ? 7.198 11.322 10.079 1.00 62.84 212 ALA A C 1
ATOM 1681 O O . ALA A 1 212 ? 7.075 10.495 10.976 1.00 62.84 212 ALA A O 1
ATOM 1682 N N . PHE A 1 213 ? 8.396 11.745 9.663 1.00 64.12 213 PHE A N 1
ATOM 1683 C CA . PHE A 1 213 ? 9.646 11.241 10.228 1.00 64.12 213 PHE A CA 1
ATOM 1684 C C . PHE A 1 213 ? 9.770 11.509 11.725 1.00 64.12 213 PHE A C 1
ATOM 1686 O O . PHE A 1 213 ? 10.095 10.607 12.488 1.00 64.12 213 PHE A O 1
ATOM 1693 N N . LEU A 1 214 ? 9.522 12.751 12.144 1.00 63.56 214 LEU A N 1
ATOM 1694 C CA . LEU A 1 214 ? 9.621 13.142 13.545 1.00 63.56 214 LEU A CA 1
ATOM 1695 C C . LEU A 1 214 ? 8.562 12.435 14.391 1.00 63.56 214 LEU A C 1
ATOM 1697 O O . LEU A 1 214 ? 8.865 12.026 15.506 1.00 63.56 214 LEU A O 1
ATOM 1701 N N . ALA A 1 215 ? 7.349 12.241 13.867 1.00 66.12 215 ALA A N 1
ATOM 1702 C CA . ALA A 1 215 ? 6.315 11.473 14.554 1.00 66.12 215 ALA A CA 1
ATOM 1703 C C . ALA A 1 215 ? 6.729 10.005 14.760 1.00 66.12 215 ALA A C 1
ATOM 1705 O O . ALA A 1 215 ? 6.546 9.468 15.856 1.00 66.12 215 ALA A O 1
ATOM 1706 N N . ASP A 1 216 ? 7.337 9.379 13.748 1.00 65.75 216 ASP A N 1
ATOM 1707 C CA . ASP A 1 216 ? 7.869 8.019 13.860 1.00 65.75 216 ASP A CA 1
ATOM 1708 C C . ASP A 1 216 ? 9.021 7.963 14.874 1.00 65.75 216 ASP A C 1
ATOM 1710 O O . ASP A 1 216 ? 9.021 7.101 15.748 1.00 65.75 216 ASP A O 1
ATOM 1714 N N . LEU A 1 217 ? 9.957 8.918 14.837 1.00 69.12 217 LEU A N 1
ATOM 1715 C CA . LEU A 1 217 ? 11.056 9.008 15.807 1.00 69.12 217 LEU A CA 1
ATOM 1716 C C . LEU A 1 217 ? 10.565 9.185 17.247 1.00 69.12 217 LEU A C 1
ATOM 1718 O O . LEU A 1 217 ? 11.038 8.492 18.144 1.00 69.12 217 LEU A O 1
ATOM 1722 N N . LEU A 1 218 ? 9.597 10.072 17.473 1.00 70.00 218 LEU A N 1
ATOM 1723 C CA . LEU A 1 218 ? 8.999 10.269 18.794 1.00 70.00 218 LEU A CA 1
ATOM 1724 C C . LEU A 1 218 ? 8.291 9.000 19.274 1.00 70.00 218 LEU A C 1
ATOM 1726 O O . LEU A 1 218 ? 8.453 8.603 20.425 1.00 70.00 218 LEU A O 1
ATOM 1730 N N . SER A 1 219 ? 7.551 8.332 18.387 1.00 66.06 219 SER A N 1
ATOM 1731 C CA . SER A 1 219 ? 6.889 7.061 18.700 1.00 66.06 219 SER A CA 1
ATOM 1732 C C . SER A 1 219 ? 7.904 5.974 19.061 1.00 66.06 219 SER A C 1
ATOM 1734 O O . SER A 1 219 ? 7.676 5.216 20.000 1.00 66.06 219 SER A O 1
ATOM 1736 N N . LEU A 1 220 ? 9.053 5.933 18.378 1.00 68.56 220 LEU A N 1
ATOM 1737 C CA . LEU A 1 220 ? 10.154 5.021 18.697 1.00 68.56 220 LEU A CA 1
ATOM 1738 C C . LEU A 1 220 ? 10.745 5.300 20.078 1.00 68.56 220 LEU A C 1
ATOM 1740 O O . LEU A 1 220 ? 10.926 4.369 20.860 1.00 68.56 220 LEU A O 1
ATOM 1744 N N . SER A 1 221 ? 11.007 6.569 20.402 1.00 69.50 221 SER A N 1
ATOM 1745 C CA . SER A 1 221 ? 11.502 6.958 21.726 1.00 69.50 221 SER A CA 1
ATOM 1746 C C . SER A 1 221 ? 10.521 6.579 22.837 1.00 69.50 221 SER A C 1
ATOM 1748 O O . SER A 1 221 ? 10.941 6.083 23.878 1.00 69.50 221 SER A O 1
ATOM 1750 N N . LEU A 1 222 ? 9.216 6.757 22.612 1.00 68.31 222 LEU A N 1
ATOM 1751 C CA . LEU A 1 222 ? 8.183 6.374 23.578 1.00 68.31 222 LEU A CA 1
ATOM 1752 C C . LEU A 1 222 ? 8.100 4.856 23.772 1.00 68.31 222 LEU A C 1
ATOM 1754 O O . LEU A 1 222 ? 8.007 4.399 24.907 1.00 68.31 222 LEU A O 1
ATOM 1758 N N . VAL A 1 223 ? 8.156 4.073 22.690 1.00 66.06 223 VAL A N 1
ATOM 1759 C CA . VAL A 1 223 ? 8.098 2.603 22.765 1.00 66.06 223 VAL A CA 1
ATOM 1760 C C . VAL A 1 223 ? 9.343 2.027 23.440 1.00 66.06 223 VAL A C 1
ATOM 1762 O O . VAL A 1 223 ? 9.208 1.149 24.288 1.00 66.06 223 VAL A O 1
ATOM 1765 N N . ASN A 1 224 ? 10.538 2.535 23.127 1.00 66.50 224 ASN A N 1
ATOM 1766 C CA . ASN A 1 224 ? 11.773 2.071 23.765 1.00 66.50 224 ASN A CA 1
ATOM 1767 C C . ASN A 1 224 ? 11.782 2.394 25.267 1.00 66.50 224 ASN A C 1
ATOM 1769 O O . ASN A 1 224 ? 12.006 1.501 26.077 1.00 66.50 224 ASN A O 1
ATOM 1773 N N . ASN A 1 225 ? 11.406 3.621 25.648 1.00 62.09 225 ASN A N 1
ATOM 1774 C CA . ASN A 1 225 ? 11.292 4.001 27.060 1.00 62.09 225 ASN A CA 1
ATOM 1775 C C . ASN A 1 225 ? 10.212 3.199 27.808 1.00 62.09 225 ASN A C 1
ATOM 1777 O O . ASN A 1 225 ? 10.325 2.993 29.013 1.00 62.09 225 ASN A O 1
ATOM 1781 N N . ALA A 1 226 ? 9.148 2.763 27.127 1.00 59.50 226 ALA A N 1
ATOM 1782 C CA . ALA A 1 226 ? 8.128 1.903 27.722 1.00 59.50 226 ALA A CA 1
ATOM 1783 C C . ALA A 1 226 ? 8.625 0.459 27.909 1.00 59.50 226 ALA A C 1
ATOM 1785 O O . ALA A 1 226 ? 8.295 -0.160 28.916 1.00 59.50 226 ALA A O 1
ATOM 1786 N N . SER A 1 227 ? 9.437 -0.059 26.980 1.00 55.16 227 SER A N 1
ATOM 1787 C CA . SER A 1 227 ? 10.047 -1.392 27.080 1.00 55.16 227 SER A CA 1
ATOM 1788 C C . SER A 1 227 ? 11.054 -1.490 28.229 1.00 55.16 227 SER A C 1
ATOM 1790 O O . SER A 1 227 ? 11.117 -2.529 28.881 1.00 55.16 227 SER A O 1
ATOM 1792 N N . ASP A 1 228 ? 11.792 -0.414 28.510 1.00 54.12 228 ASP A N 1
ATOM 1793 C CA . ASP A 1 228 ? 12.744 -0.345 29.631 1.00 54.12 228 ASP A CA 1
ATOM 1794 C C . ASP A 1 228 ? 12.051 -0.243 31.006 1.00 54.12 228 ASP A C 1
ATOM 1796 O O . ASP A 1 228 ? 12.687 -0.426 32.041 1.00 54.12 228 ASP A O 1
ATOM 1800 N N . ASN A 1 229 ? 10.738 0.019 31.026 1.00 48.66 229 ASN A N 1
ATOM 1801 C CA . ASN A 1 229 ? 9.925 0.168 32.236 1.00 48.66 229 ASN A CA 1
ATOM 1802 C C . ASN A 1 229 ? 8.942 -0.994 32.467 1.00 48.66 229 ASN A C 1
ATOM 1804 O O . ASN A 1 229 ? 8.042 -0.866 33.297 1.00 48.66 229 ASN A O 1
ATOM 1808 N N . ILE A 1 230 ? 9.080 -2.123 31.761 1.00 44.28 230 ILE A N 1
ATOM 1809 C CA . ILE A 1 230 ? 8.300 -3.331 32.067 1.00 44.28 230 ILE A CA 1
ATOM 1810 C C . ILE A 1 230 ? 8.954 -4.007 33.285 1.00 44.28 230 ILE A C 1
ATOM 1812 O O . ILE A 1 230 ? 10.056 -4.544 33.142 1.00 44.28 230 ILE A O 1
ATOM 1816 N N . PRO A 1 231 ? 8.334 -3.998 34.483 1.00 40.44 231 PRO A N 1
ATOM 1817 C CA . PRO A 1 231 ? 8.861 -4.769 35.600 1.00 40.44 231 PRO A CA 1
ATOM 1818 C C . PRO A 1 231 ? 8.835 -6.260 35.227 1.00 40.44 231 PRO A C 1
ATOM 1820 O O . PRO A 1 231 ? 7.885 -6.699 34.569 1.00 40.44 231 PRO A O 1
ATOM 1823 N N . PRO A 1 232 ? 9.848 -7.054 35.618 1.00 38.34 232 PRO A N 1
ATOM 1824 C CA . PRO A 1 232 ? 9.798 -8.495 35.416 1.00 38.34 232 PRO A CA 1
ATOM 1825 C C . PRO A 1 232 ? 8.523 -9.034 36.072 1.00 38.34 232 PRO A C 1
ATOM 1827 O O . PRO A 1 232 ? 8.226 -8.710 37.221 1.00 38.34 232 PRO A O 1
ATOM 1830 N N . SER A 1 233 ? 7.747 -9.817 35.323 1.00 41.88 233 SER A N 1
ATOM 1831 C CA . SER A 1 233 ? 6.545 -10.468 35.835 1.00 41.88 233 SER A CA 1
ATOM 1832 C C . SER A 1 233 ? 6.913 -11.340 37.037 1.00 41.88 233 SER A C 1
ATOM 1834 O O . SER A 1 233 ? 7.626 -12.334 36.885 1.00 41.88 233 SER A O 1
ATOM 1836 N N . GLU A 1 234 ? 6.426 -10.975 38.223 1.00 42.47 234 GLU A N 1
ATOM 1837 C CA . GLU A 1 234 ? 6.432 -11.816 39.423 1.00 42.47 234 GLU A CA 1
ATOM 1838 C C . GLU A 1 234 ? 5.469 -12.998 39.232 1.00 42.47 234 GLU A C 1
ATOM 1840 O O . GLU A 1 234 ? 4.402 -13.051 39.832 1.00 42.47 234 GLU A O 1
ATOM 1845 N N . GLU A 1 235 ? 5.801 -13.954 38.367 1.00 44.06 235 GLU A N 1
ATOM 1846 C CA . GLU A 1 235 ? 5.038 -15.203 38.296 1.00 44.06 235 GLU A CA 1
ATOM 1847 C C . GLU A 1 235 ? 5.883 -16.378 37.797 1.00 44.06 235 GLU A C 1
ATOM 1849 O O . GLU A 1 235 ? 5.502 -17.085 36.878 1.00 44.06 235 GLU A O 1
ATOM 1854 N N . GLU A 1 236 ? 7.050 -16.611 38.406 1.00 44.09 236 GLU A N 1
ATOM 1855 C CA . GLU A 1 236 ? 7.757 -17.892 38.247 1.00 44.09 236 GLU A CA 1
ATOM 1856 C C . GLU A 1 236 ? 8.721 -18.171 39.414 1.00 44.09 236 GLU A C 1
ATOM 1858 O O . GLU A 1 236 ? 9.936 -18.267 39.273 1.00 44.09 236 GLU A O 1
ATOM 1863 N N . SER A 1 237 ? 8.179 -18.288 40.628 1.00 43.28 237 SER A N 1
ATOM 1864 C CA . SER A 1 237 ? 8.920 -18.848 41.770 1.00 43.28 237 SER A CA 1
ATOM 1865 C C . SER A 1 237 ? 7.987 -19.411 42.845 1.00 43.28 237 SER A C 1
ATOM 1867 O O . SER A 1 237 ? 8.033 -19.041 44.015 1.00 43.28 237 SER A O 1
ATOM 1869 N N . LYS A 1 238 ? 7.139 -20.374 42.465 1.00 41.34 238 LYS A N 1
ATOM 1870 C CA . LYS A 1 238 ? 6.630 -21.355 43.434 1.00 41.34 238 LYS A CA 1
ATOM 1871 C C . LYS A 1 238 ? 7.418 -22.656 43.271 1.00 41.34 238 LYS A C 1
ATOM 1873 O O . LYS A 1 238 ? 7.300 -23.286 42.220 1.00 41.34 238 LYS A O 1
ATOM 1878 N N . PRO A 1 239 ? 8.230 -23.062 44.263 1.00 43.03 239 PRO A N 1
ATOM 1879 C CA . PRO A 1 239 ? 8.893 -24.352 44.218 1.00 43.03 239 PRO A CA 1
ATOM 1880 C C . PRO A 1 239 ? 7.843 -25.456 44.359 1.00 43.03 239 PRO A C 1
ATOM 1882 O O . PRO A 1 239 ? 7.052 -25.478 45.303 1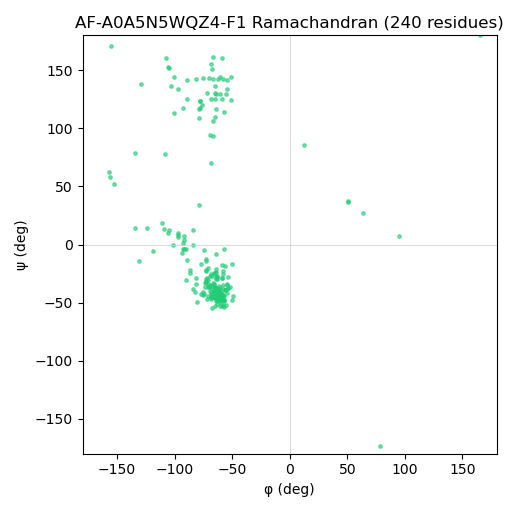.00 43.03 239 PRO A O 1
ATOM 1885 N N . TRP A 1 240 ? 7.841 -26.368 43.392 1.00 39.72 240 TRP A N 1
ATOM 1886 C CA . TRP A 1 240 ? 7.191 -27.663 43.519 1.00 39.72 240 TRP A CA 1
ATOM 1887 C C . TRP A 1 240 ? 7.897 -28.443 44.631 1.00 39.72 240 TRP A C 1
ATOM 1889 O O . TRP A 1 240 ? 9.082 -28.751 44.507 1.00 39.72 240 TRP A O 1
ATOM 1899 N N . HIS A 1 241 ? 7.180 -28.756 45.708 1.00 46.34 241 HIS A N 1
ATOM 1900 C CA . HIS A 1 241 ? 7.606 -29.771 46.665 1.00 46.34 241 HIS A CA 1
ATOM 1901 C C . HIS A 1 241 ? 6.796 -31.059 46.432 1.00 46.34 241 HIS A C 1
ATOM 1903 O O . HIS A 1 241 ? 5.592 -30.952 46.187 1.00 46.34 241 HIS A O 1
ATOM 1909 N N . PRO A 1 242 ? 7.454 -32.235 46.443 1.00 61.69 242 PRO A N 1
ATOM 1910 C CA . PRO A 1 242 ? 6.811 -33.541 46.299 1.00 61.69 242 PRO A CA 1
ATOM 1911 C C . PRO A 1 242 ? 5.983 -33.939 47.526 1.00 61.69 242 PRO A C 1
ATOM 1913 O O . PRO A 1 242 ? 6.324 -33.495 48.647 1.00 61.69 242 PRO A O 1
#

Solvent-accessible surface area (backbone atoms only — not comparable to full-atom values): 14209 Å² total; per-residue (Å²): 137,82,88,75,83,72,54,69,69,35,54,76,69,74,48,92,69,78,77,81,55,105,62,34,72,75,47,52,60,50,50,43,70,78,36,68,93,68,67,71,65,60,95,72,62,41,81,69,42,32,74,50,76,70,61,59,45,58,68,56,50,75,78,49,55,80,86,32,35,45,45,32,37,50,52,28,48,53,51,36,52,52,36,29,72,75,66,33,60,68,38,62,73,67,57,51,65,49,43,49,51,16,51,52,42,38,53,53,33,59,70,34,79,70,46,43,30,33,70,56,49,51,52,33,35,51,54,51,34,50,50,40,47,49,49,13,62,63,63,74,46,82,59,72,58,67,38,52,56,50,47,61,69,43,54,86,63,46,68,68,52,94,88,33,50,62,60,52,40,53,52,41,35,46,51,22,66,55,43,48,62,49,18,62,77,68,76,45,82,70,57,71,67,39,52,50,40,69,64,50,68,93,39,77,77,51,49,71,42,58,67,63,52,50,52,47,52,52,50,49,54,52,50,52,59,50,62,77,64,60,72,83,79,94,77,86,83,78,80,86,76,136

Secondary structure (DSSP, 8-state):
---PPPPHHHHHTT-----SSSS-HHHHHHHHHH-GGG-PPPTT-SGGG--SGGGGHHHHHHTS-TTSHHHHHHHHHHHHHHHHHHH-TTGGGT-HHHHHHHHHHHHHHHHSTTGGGSHHHHHHHHHHHHHHHHHHHHTT-PPP-HHHHHHHHHGGG----TT-HHHHHHHHHHHHHHHHHHHHHHT-PPPHHHHHHHH-GGGTTSPP-HHHHHHHHHHHHHHHHHHTT----S-S--PPP-

Organism: NCBI:txid41062

Sequence (242 aa):
MVNRERSGGCKERRVICDEARPNCDRCELHWTRLHPSSFQLPPGRDLDSSRGFFENLAPALLDQRHDSALTLVVSAVSESFLALWQEGARSMQVQRRSFNQAMQRLRTAVLNPTERRSPATFLVVLVMQFHESLAAIYTRRKPSRIHYSGAEALLPLSKLKDGEKVQSAHITRFMASAEVPSATREGRPVPPTAFRWLYNSDYGSVPLNLGAFLADLLSLSLVNNASDNIPPSEEESKPWHP

InterPro domains:
  IPR001138 Zn(2)Cys(6) fungal-type DNA-binding domain [cd00067] (10-30)
  IPR053175 DHMBA Cluster Regulating Transcription Factor [PTHR38791] (48-198)

pLDDT: mean 70.64, std 15.76, range [34.47, 96.06]

Mean predicted aligned error: 15.2 Å

Nearest PDB structures (foldseek):
  8fiq-assembly1_A  TM=5.328E-01  e=1.155E+00  synthetic construct
  9dze-assembly1_h  TM=2.939E-01  e=5.196E+00  synthetic construct

Foldseek 3Di:
DDDDDDDPVCVVVVHDFPDDDPDGPVRVVVVCVVCVVPDDDPPQLPQLNDLALVSVLVVVVVPDDCLALSNLLVVLLVVLVVCCVVPNLVVLVVSVPSVVSSVVNLVVLCVDLVSLQDLSSLSSLLSVQVSQVVNCVRVVHQRDCVSLVVSVVSLVSHPQDPVNLSSNLNSLQSSLLSQLVSCLVVLHQRDVSSVCSLPVCSNVSGDDSVVSSVVSVVSNVVSVVVVVPDDPDPDPDDDDDD

Radius of gyration: 23.84 Å; Cα contacts (8 Å, |Δi|>4): 220; chains: 1; bounding box: 45×81×82 Å